Protein AF-A0A9D4IYA5-F1 (afdb_monomer_lite)

Structure (mmCIF, N/CA/C/O backbone):
data_AF-A0A9D4IYA5-F1
#
_entry.id   AF-A0A9D4IYA5-F1
#
loop_
_atom_site.group_PDB
_atom_site.id
_atom_site.type_symbol
_atom_site.label_atom_id
_atom_site.label_alt_id
_atom_site.label_comp_id
_atom_site.label_asym_id
_atom_site.label_entity_id
_atom_site.label_seq_id
_atom_site.pdbx_PDB_ins_code
_atom_site.Cartn_x
_atom_site.Cartn_y
_atom_site.Cartn_z
_atom_site.occupancy
_atom_site.B_iso_or_equiv
_atom_site.auth_seq_id
_atom_site.auth_comp_id
_atom_site.auth_asym_id
_atom_site.auth_atom_id
_atom_site.pdbx_PDB_model_num
ATOM 1 N N . MET A 1 1 ? -0.395 15.617 -1.308 1.00 51.44 1 MET A N 1
ATOM 2 C CA . MET A 1 1 ? -0.538 15.066 0.058 1.00 51.44 1 MET A CA 1
ATOM 3 C C . MET A 1 1 ? 0.173 13.722 0.157 1.00 51.44 1 MET A C 1
ATOM 5 O O . MET A 1 1 ? 0.036 12.905 -0.752 1.00 51.44 1 MET A O 1
ATOM 9 N N . ASP A 1 2 ? 0.934 13.502 1.230 1.00 77.44 2 ASP A N 1
ATOM 10 C CA . ASP A 1 2 ? 1.588 12.220 1.519 1.00 77.44 2 ASP A CA 1
ATOM 11 C C . ASP A 1 2 ? 0.613 11.240 2.195 1.00 77.44 2 ASP A C 1
ATOM 13 O O . ASP A 1 2 ? 0.573 11.080 3.414 1.00 77.44 2 ASP A O 1
ATOM 17 N N . ASN A 1 3 ? -0.230 10.603 1.384 1.00 78.94 3 ASN A N 1
ATOM 18 C CA . ASN A 1 3 ? -1.241 9.672 1.890 1.00 78.94 3 ASN A CA 1
ATOM 19 C C . ASN A 1 3 ? -0.621 8.370 2.429 1.00 78.94 3 ASN A C 1
ATOM 21 O O . ASN A 1 3 ? -1.247 7.705 3.248 1.00 78.94 3 ASN A O 1
ATOM 25 N N . GLN A 1 4 ? 0.606 8.019 2.018 1.00 81.62 4 GLN A N 1
ATOM 26 C CA . GLN A 1 4 ? 1.298 6.824 2.517 1.00 81.62 4 GLN A CA 1
ATOM 27 C C . GLN A 1 4 ? 1.919 7.070 3.899 1.00 81.62 4 GLN A C 1
ATOM 29 O O . GLN A 1 4 ? 1.818 6.206 4.775 1.00 81.62 4 GLN A O 1
ATOM 34 N N . GLY A 1 5 ? 2.480 8.260 4.137 1.00 82.94 5 GLY A N 1
ATOM 35 C CA . GLY A 1 5 ? 2.917 8.680 5.471 1.00 82.94 5 GLY A CA 1
ATOM 36 C C . GLY A 1 5 ? 1.752 8.758 6.459 1.00 82.94 5 GLY A C 1
ATOM 37 O O . GLY A 1 5 ? 1.816 8.174 7.540 1.00 82.94 5 GLY A O 1
ATOM 38 N N . LYS A 1 6 ? 0.632 9.374 6.052 1.00 85.31 6 LYS A N 1
ATOM 39 C CA . LYS A 1 6 ? -0.590 9.435 6.877 1.00 85.31 6 LYS A CA 1
ATOM 40 C C . LYS A 1 6 ? -1.169 8.049 7.185 1.00 85.31 6 LYS A C 1
ATOM 42 O O . LYS A 1 6 ? -1.559 7.794 8.320 1.00 85.31 6 LYS A O 1
ATOM 47 N N . PHE A 1 7 ? -1.193 7.143 6.204 1.00 90.38 7 PHE A N 1
ATOM 48 C CA . PHE A 1 7 ? -1.594 5.752 6.431 1.00 90.38 7 PHE A CA 1
ATOM 49 C C . PHE A 1 7 ? -0.681 5.049 7.443 1.00 90.38 7 PHE A C 1
ATOM 51 O O . PHE A 1 7 ? -1.178 4.354 8.323 1.00 90.38 7 PHE A O 1
ATOM 58 N N . SER A 1 8 ? 0.638 5.236 7.340 1.00 88.75 8 SER A N 1
ATOM 59 C CA . SER A 1 8 ? 1.599 4.597 8.249 1.00 88.75 8 SER A CA 1
ATOM 60 C C . SER A 1 8 ? 1.384 5.052 9.693 1.00 88.75 8 SER A C 1
ATOM 62 O O . SER A 1 8 ? 1.252 4.213 10.580 1.00 88.75 8 SER A O 1
ATOM 64 N N . ALA A 1 9 ? 1.208 6.359 9.908 1.00 89.62 9 ALA A N 1
ATOM 65 C CA . ALA A 1 9 ? 0.874 6.908 11.221 1.00 89.62 9 ALA A CA 1
ATOM 66 C C . ALA A 1 9 ? -0.445 6.337 11.777 1.00 89.62 9 ALA A C 1
ATOM 68 O O . ALA A 1 9 ? -0.531 5.971 12.950 1.00 89.62 9 ALA A O 1
ATOM 69 N N . LEU A 1 10 ? -1.468 6.209 10.925 1.00 90.06 10 LEU A N 1
ATOM 70 C CA . LEU A 1 10 ? -2.756 5.642 11.319 1.00 90.06 10 LEU A CA 1
ATOM 71 C C . LEU A 1 10 ? -2.640 4.156 11.681 1.00 90.06 10 LEU A C 1
ATOM 73 O O . LEU A 1 10 ? -3.146 3.729 12.717 1.00 90.06 10 LEU A O 1
ATOM 77 N N . LYS A 1 11 ? -1.926 3.371 10.872 1.00 91.06 11 LYS A N 1
ATOM 78 C CA . LYS A 1 11 ? -1.647 1.961 11.151 1.00 91.06 11 LYS A CA 1
ATOM 79 C C . LYS A 1 11 ? -0.946 1.789 12.503 1.00 91.06 11 LYS A C 1
ATOM 81 O O . LYS A 1 11 ? -1.327 0.904 13.270 1.00 91.06 11 LYS A O 1
ATOM 86 N N . ASP A 1 12 ? 0.035 2.637 12.802 1.00 90.62 12 ASP A N 1
ATOM 87 C CA . ASP A 1 12 ? 0.784 2.587 14.060 1.00 90.62 12 ASP A CA 1
ATOM 88 C C . ASP A 1 12 ? -0.101 2.946 15.261 1.00 90.62 12 ASP A C 1
ATOM 90 O O . ASP A 1 12 ? -0.056 2.254 16.285 1.00 90.62 12 ASP A O 1
ATOM 94 N N . SER A 1 13 ? -0.994 3.935 15.114 1.00 90.56 13 SER A N 1
ATOM 95 C CA . SER A 1 13 ? -1.986 4.272 16.149 1.00 90.56 13 SER A CA 1
ATOM 96 C C . SER A 1 13 ? -2.941 3.113 16.473 1.00 90.56 13 SER A C 1
ATOM 98 O O . SER A 1 13 ? -3.383 2.971 17.610 1.00 90.56 13 SER A O 1
ATOM 100 N N . LEU A 1 14 ? -3.192 2.225 15.505 1.00 89.75 14 LEU A N 1
ATOM 101 C CA . LEU A 1 14 ? -4.080 1.063 15.633 1.00 89.75 14 LEU A CA 1
ATOM 102 C C . LEU A 1 14 ? -3.327 -0.239 15.949 1.00 89.75 14 LEU A C 1
ATOM 104 O O . LEU A 1 14 ? -3.910 -1.329 15.941 1.00 89.75 14 LEU A O 1
ATOM 108 N N . SER A 1 15 ? -2.026 -0.169 16.234 1.00 88.88 15 SER A N 1
ATOM 109 C CA . SER A 1 15 ? -1.193 -1.345 16.528 1.00 88.88 15 SER A CA 1
ATOM 110 C C . SER A 1 15 ? -1.732 -2.185 17.693 1.00 88.88 15 SER A C 1
ATOM 112 O O . SER A 1 15 ? -1.680 -3.412 17.625 1.00 88.88 15 SER A O 1
ATOM 114 N N . ARG A 1 16 ? -2.324 -1.533 18.704 1.00 88.75 16 ARG A N 1
ATOM 115 C CA . ARG A 1 16 ? -2.901 -2.171 19.900 1.00 88.75 16 ARG A CA 1
ATOM 116 C C . ARG A 1 16 ? -4.280 -2.800 19.675 1.00 88.75 16 ARG A C 1
ATOM 118 O O . ARG A 1 16 ? -4.689 -3.637 20.473 1.00 88.75 16 ARG A O 1
ATOM 125 N N . VAL A 1 17 ? -4.986 -2.434 18.603 1.00 88.31 17 VAL A N 1
ATOM 126 C CA . VAL A 1 17 ? -6.304 -3.003 18.288 1.00 88.31 17 VAL A CA 1
ATOM 127 C C . VAL A 1 17 ? -6.113 -4.417 17.748 1.00 88.31 17 VAL A C 1
ATOM 129 O O . VAL A 1 17 ? -5.466 -4.620 16.711 1.00 88.31 17 VAL A O 1
ATOM 132 N N . SER A 1 18 ? -6.660 -5.402 18.460 1.00 87.56 18 SER A N 1
ATOM 133 C CA . SER A 1 18 ? -6.628 -6.803 18.044 1.00 87.56 18 SER A CA 1
ATOM 134 C C . SER A 1 18 ? -7.869 -7.142 17.229 1.00 87.56 18 SER A C 1
ATOM 136 O O . SER A 1 18 ? -8.985 -6.853 17.639 1.00 87.56 18 SER A O 1
ATOM 138 N N . LEU A 1 19 ? -7.659 -7.784 16.081 1.00 87.62 19 LEU A N 1
ATOM 139 C CA . LEU A 1 19 ? -8.729 -8.375 15.284 1.00 87.62 19 LEU A CA 1
ATOM 140 C C . LEU A 1 19 ? -8.769 -9.900 15.470 1.00 87.62 19 LEU A C 1
ATOM 142 O O . LEU A 1 19 ? -7.699 -10.507 15.649 1.00 87.62 19 LEU A O 1
ATOM 146 N N . PRO A 1 20 ? -9.961 -10.515 15.353 1.00 87.81 20 PRO A N 1
ATOM 147 C CA . PRO A 1 20 ? -10.121 -11.956 15.180 1.00 87.81 20 PRO A CA 1
ATOM 148 C C . PRO A 1 20 ? -9.221 -12.514 14.070 1.00 87.81 20 PRO A C 1
ATOM 150 O O . PRO A 1 20 ? -8.922 -11.827 13.092 1.00 87.81 20 PRO A O 1
ATOM 153 N N . ALA A 1 21 ? -8.790 -13.770 14.215 1.00 85.81 21 ALA A N 1
ATOM 154 C CA . ALA A 1 21 ? -7.864 -14.407 13.274 1.00 85.81 21 ALA A CA 1
ATOM 155 C C . ALA A 1 21 ? -8.438 -14.530 11.852 1.00 85.81 21 ALA A C 1
ATOM 157 O O . ALA A 1 21 ? -7.691 -14.419 10.888 1.00 85.81 21 ALA A O 1
ATOM 158 N N . GLU A 1 22 ? -9.756 -14.685 11.724 1.00 86.69 22 GLU A N 1
ATOM 159 C CA . GLU A 1 22 ? -10.472 -14.781 10.443 1.00 86.69 22 GLU A CA 1
ATOM 160 C C . GLU A 1 22 ? -10.372 -13.504 9.597 1.00 86.69 22 GLU A C 1
ATOM 162 O O . GLU A 1 22 ? -10.452 -13.558 8.373 1.00 86.69 22 GLU A O 1
ATOM 167 N N . LEU A 1 23 ? -10.157 -12.354 10.243 1.00 83.50 23 LEU A N 1
ATOM 168 C CA . LEU A 1 23 ? -10.016 -11.054 9.583 1.00 83.50 23 LEU A CA 1
ATOM 169 C C . LEU A 1 23 ? -8.556 -10.694 9.275 1.00 83.50 23 LEU A C 1
ATOM 171 O O . LEU A 1 23 ? -8.288 -9.596 8.787 1.00 83.50 23 LEU A O 1
ATOM 175 N N . LYS A 1 24 ? -7.607 -11.587 9.580 1.00 86.44 24 LYS A N 1
ATOM 176 C CA . LYS A 1 24 ? -6.175 -11.393 9.330 1.00 86.44 24 LYS A CA 1
ATOM 177 C C . LYS A 1 24 ? -5.705 -12.322 8.225 1.00 86.44 24 LYS A C 1
ATOM 179 O O . LYS A 1 24 ? -6.081 -13.493 8.171 1.00 86.44 24 LYS A O 1
ATOM 184 N N . LEU A 1 25 ? -4.815 -11.827 7.370 1.00 84.56 25 LEU A N 1
ATOM 185 C CA . LEU A 1 25 ? -4.186 -12.697 6.383 1.00 84.56 25 LEU A CA 1
ATOM 186 C C . LEU A 1 25 ? -3.157 -13.599 7.073 1.00 84.56 25 LEU A C 1
ATOM 188 O O . LEU A 1 25 ? -2.204 -13.121 7.689 1.00 84.56 25 LEU A O 1
ATOM 192 N N . ASN A 1 26 ? -3.307 -14.915 6.927 1.00 82.31 26 ASN A N 1
ATOM 193 C CA . ASN A 1 26 ? -2.332 -15.857 7.461 1.00 82.31 26 ASN A CA 1
ATOM 194 C C . ASN A 1 26 ? -1.073 -15.856 6.574 1.00 82.31 26 ASN A C 1
ATOM 196 O O . ASN A 1 26 ? -1.087 -16.303 5.429 1.00 82.31 26 ASN A O 1
ATOM 200 N N . GLU A 1 27 ? 0.027 -15.299 7.080 1.00 75.88 27 GLU A N 1
ATOM 201 C CA . GLU A 1 27 ? 1.194 -14.906 6.278 1.00 75.88 27 GLU A CA 1
ATOM 202 C C . GLU A 1 27 ? 2.161 -16.052 5.893 1.00 75.88 27 GLU A C 1
ATOM 204 O O . GLU A 1 27 ? 3.307 -15.782 5.491 1.00 75.88 27 GLU A O 1
ATOM 209 N N . SER A 1 28 ? 1.722 -17.314 5.980 1.00 81.56 28 SER A N 1
ATOM 210 C CA . SER A 1 28 ? 2.552 -18.482 5.660 1.00 81.56 28 SER A CA 1
ATOM 211 C C . SER A 1 28 ? 3.112 -18.406 4.237 1.00 81.56 28 SER A C 1
ATOM 213 O O . SER A 1 28 ? 2.405 -18.126 3.272 1.00 81.56 28 SER A O 1
ATOM 215 N N . ARG A 1 29 ? 4.420 -18.653 4.108 1.00 80.06 29 ARG A N 1
ATOM 216 C CA . ARG A 1 29 ? 5.121 -18.711 2.812 1.00 80.06 29 ARG A CA 1
ATOM 217 C C . ARG A 1 29 ? 5.229 -20.133 2.264 1.00 80.06 29 ARG A C 1
ATOM 219 O O . ARG A 1 29 ? 5.811 -20.339 1.199 1.00 80.06 29 ARG A O 1
ATOM 226 N N . GLN A 1 30 ? 4.726 -21.115 3.006 1.00 85.06 30 GLN A N 1
ATOM 227 C CA . GLN A 1 30 ? 4.845 -22.519 2.647 1.00 85.06 30 GLN A CA 1
ATOM 228 C C . GLN A 1 30 ? 4.061 -22.801 1.358 1.00 85.06 30 GLN A C 1
ATOM 230 O O . GLN A 1 30 ? 2.911 -22.402 1.223 1.00 85.06 30 GLN A O 1
ATOM 235 N N . GLY A 1 31 ? 4.707 -23.458 0.391 1.00 84.88 31 GLY A N 1
ATOM 236 C CA . GLY A 1 31 ? 4.100 -23.799 -0.901 1.00 84.88 31 GLY A CA 1
ATOM 237 C C . GLY A 1 31 ? 4.103 -22.684 -1.955 1.00 84.88 31 GLY A C 1
ATOM 238 O O . GLY A 1 31 ? 3.752 -22.951 -3.102 1.00 84.88 31 GLY A O 1
ATOM 239 N N . ILE A 1 32 ? 4.546 -21.464 -1.626 1.00 87.50 32 ILE A N 1
ATOM 240 C CA . ILE A 1 32 ? 4.576 -20.348 -2.584 1.00 87.50 32 ILE A CA 1
ATOM 241 C C . ILE A 1 32 ? 5.850 -20.412 -3.430 1.00 87.50 32 ILE A C 1
ATOM 243 O O . ILE A 1 32 ? 6.970 -20.425 -2.910 1.00 87.50 32 ILE A O 1
ATOM 247 N N . ARG A 1 33 ? 5.693 -20.434 -4.758 1.00 90.81 33 ARG A N 1
ATOM 248 C CA . ARG A 1 33 ? 6.829 -20.462 -5.688 1.00 90.81 33 ARG A CA 1
ATOM 249 C C . ARG A 1 33 ? 7.516 -19.100 -5.735 1.00 90.81 33 ARG A C 1
ATOM 251 O O . ARG A 1 33 ? 6.890 -18.055 -5.587 1.00 90.81 33 ARG A O 1
ATOM 258 N N . ARG A 1 34 ? 8.818 -19.094 -6.047 1.00 86.56 34 ARG A N 1
ATOM 259 C CA . ARG A 1 34 ? 9.589 -17.846 -6.223 1.00 86.56 34 ARG A CA 1
ATOM 260 C C . ARG A 1 34 ? 9.001 -16.926 -7.300 1.00 86.56 34 ARG A C 1
ATOM 262 O O . ARG A 1 34 ? 9.104 -15.712 -7.160 1.00 86.56 34 ARG A O 1
ATOM 269 N N . SER A 1 35 ? 8.388 -17.493 -8.342 1.00 85.94 35 SER A N 1
ATOM 270 C CA . SER A 1 35 ? 7.689 -16.747 -9.398 1.00 85.94 35 SER A CA 1
ATOM 271 C C . SER A 1 35 ? 6.507 -15.933 -8.876 1.00 85.94 35 SER A C 1
ATOM 273 O O . SER A 1 35 ? 6.226 -14.867 -9.412 1.00 85.94 35 SER A O 1
ATOM 275 N N . ASP A 1 36 ? 5.860 -16.405 -7.811 1.00 87.81 36 ASP A N 1
ATOM 276 C CA . ASP A 1 36 ? 4.589 -15.867 -7.315 1.00 87.81 36 ASP A CA 1
ATOM 277 C C . ASP A 1 36 ? 4.814 -14.855 -6.182 1.00 87.81 36 ASP A C 1
ATOM 279 O O . ASP A 1 36 ? 3.898 -14.155 -5.751 1.00 87.81 36 ASP A O 1
ATOM 283 N N . GLN A 1 37 ? 6.062 -14.719 -5.723 1.00 87.50 37 GLN A N 1
ATOM 284 C CA . GLN A 1 37 ? 6.465 -13.775 -4.685 1.00 87.50 37 GLN A CA 1
ATOM 285 C C . GLN A 1 37 ? 6.023 -12.321 -4.957 1.00 87.50 37 GLN A C 1
ATOM 287 O O . GLN A 1 37 ? 5.607 -11.660 -4.003 1.00 87.50 37 GLN A O 1
ATOM 292 N N . PRO A 1 38 ? 6.077 -11.786 -6.197 1.00 85.12 38 PRO A N 1
ATOM 293 C CA . PRO A 1 38 ? 5.580 -10.441 -6.479 1.00 85.12 38 PRO A CA 1
ATOM 294 C C . PRO A 1 38 ? 4.078 -10.303 -6.214 1.00 85.12 38 PRO A C 1
ATOM 296 O O . PRO A 1 38 ? 3.664 -9.331 -5.589 1.00 85.12 38 PRO A O 1
ATOM 299 N N . VAL A 1 39 ? 3.281 -11.296 -6.619 1.00 89.00 39 VAL A N 1
ATOM 300 C CA . VAL A 1 39 ? 1.827 -11.318 -6.399 1.00 89.00 39 VAL A CA 1
ATOM 301 C C . VAL A 1 39 ? 1.521 -11.433 -4.908 1.00 89.00 39 VAL A C 1
ATOM 303 O O . VAL A 1 39 ? 0.715 -10.666 -4.387 1.00 89.00 39 VAL A O 1
ATOM 306 N N . LEU A 1 40 ? 2.232 -12.311 -4.191 1.00 89.81 40 LEU A N 1
ATOM 307 C CA . LEU A 1 40 ? 2.102 -12.428 -2.738 1.00 89.81 40 LEU A CA 1
ATOM 308 C C . LEU A 1 40 ? 2.378 -11.096 -2.030 1.00 89.81 40 LEU A C 1
ATOM 310 O O . LEU A 1 40 ? 1.675 -10.747 -1.086 1.00 89.81 40 LEU A O 1
ATOM 314 N N . ASN A 1 41 ? 3.394 -10.347 -2.463 1.00 89.50 41 ASN A N 1
ATOM 315 C CA . ASN A 1 41 ? 3.721 -9.061 -1.849 1.00 89.50 41 ASN A CA 1
ATOM 316 C C . ASN A 1 41 ? 2.585 -8.041 -2.023 1.00 89.50 41 ASN A C 1
ATOM 318 O O . ASN A 1 41 ? 2.303 -7.300 -1.082 1.00 89.50 41 ASN A O 1
ATOM 322 N N . ILE A 1 42 ? 1.922 -8.035 -3.186 1.00 91.50 42 ILE A N 1
ATOM 323 C CA . ILE A 1 42 ? 0.745 -7.193 -3.439 1.00 91.50 42 ILE A CA 1
ATOM 324 C C . ILE A 1 42 ? -0.400 -7.605 -2.515 1.00 91.50 42 ILE A C 1
ATOM 326 O O . ILE A 1 42 ? -0.943 -6.757 -1.811 1.00 91.50 42 ILE A O 1
ATOM 330 N N . LEU A 1 43 ? -0.705 -8.905 -2.438 1.00 92.25 43 LEU A N 1
ATOM 331 C CA . LEU A 1 43 ? -1.760 -9.432 -1.565 1.00 92.25 43 LEU A CA 1
ATOM 332 C C . LEU A 1 43 ? -1.517 -9.087 -0.091 1.00 92.25 43 LEU A C 1
ATOM 334 O O . LEU A 1 43 ? -2.424 -8.595 0.574 1.00 92.25 43 LEU A O 1
ATOM 338 N N . LYS A 1 44 ? -0.286 -9.269 0.401 1.00 92.25 44 LYS A N 1
ATOM 339 C CA . LYS A 1 44 ? 0.104 -8.900 1.772 1.00 92.25 44 LYS A CA 1
ATOM 340 C C . LYS A 1 44 ? -0.037 -7.407 2.041 1.00 92.25 44 LYS A C 1
ATOM 342 O O . LYS A 1 44 ? -0.370 -7.001 3.149 1.00 92.25 44 LYS A O 1
ATOM 347 N N . GLN A 1 45 ? 0.258 -6.565 1.057 1.00 92.19 45 GLN A N 1
ATOM 348 C CA . GLN A 1 45 ? 0.119 -5.128 1.239 1.00 92.19 45 GLN A CA 1
ATOM 349 C C . GLN A 1 45 ? -1.356 -4.704 1.207 1.00 92.19 45 GLN A C 1
ATOM 351 O O . GLN A 1 45 ? -1.771 -3.910 2.048 1.00 92.19 45 GLN A O 1
ATOM 356 N N . CYS A 1 46 ? -2.165 -5.275 0.311 1.00 93.56 46 CYS A N 1
ATOM 357 C CA . CYS A 1 46 ? -3.615 -5.077 0.287 1.00 93.56 46 CYS A CA 1
ATOM 358 C C . CYS A 1 46 ? -4.283 -5.539 1.585 1.00 93.56 46 CYS A C 1
ATOM 360 O O . CYS A 1 46 ? -5.089 -4.792 2.135 1.00 93.56 46 CYS A O 1
ATOM 362 N N . SER A 1 47 ? -3.901 -6.705 2.118 1.00 92.88 47 SER A N 1
ATOM 363 C CA . SER A 1 47 ? -4.459 -7.196 3.381 1.00 92.88 47 SER A CA 1
ATOM 364 C C . SER A 1 47 ? -4.170 -6.245 4.534 1.00 92.88 47 SER A C 1
ATOM 366 O O . SER A 1 47 ? -5.055 -5.994 5.336 1.00 92.88 47 SER A O 1
ATOM 368 N N . ARG A 1 48 ? -2.985 -5.623 4.582 1.00 92.75 48 ARG A N 1
ATOM 369 C CA . ARG A 1 48 ? -2.666 -4.613 5.605 1.00 92.75 48 ARG A CA 1
ATOM 370 C C . ARG A 1 48 ? -3.581 -3.391 5.536 1.00 92.75 48 ARG A C 1
ATOM 372 O O . ARG A 1 48 ? -3.943 -2.866 6.589 1.00 92.75 48 ARG A O 1
ATOM 379 N N . TYR A 1 49 ? -3.954 -2.925 4.341 1.00 94.62 49 TYR A N 1
ATOM 380 C CA . TYR A 1 49 ? -4.928 -1.834 4.209 1.00 94.62 49 TYR A CA 1
ATOM 381 C C . TYR A 1 49 ? -6.301 -2.279 4.728 1.00 94.62 49 TYR A C 1
ATOM 383 O O . TYR A 1 49 ? -6.869 -1.604 5.584 1.00 94.62 49 TYR A O 1
ATOM 391 N N . SER A 1 50 ? -6.781 -3.450 4.302 1.00 93.25 50 SER A N 1
ATOM 392 C CA . SER A 1 50 ? -8.062 -4.010 4.752 1.00 93.25 50 SER A CA 1
ATOM 393 C C . SER A 1 50 ? -8.108 -4.261 6.265 1.00 93.25 50 SER A C 1
ATOM 395 O O . SER A 1 50 ? -9.080 -3.886 6.915 1.00 93.25 50 SER A O 1
ATOM 397 N N . GLU A 1 51 ? -7.042 -4.809 6.849 1.00 93.31 51 GLU A N 1
ATOM 398 C CA . GLU A 1 51 ? -6.893 -4.992 8.296 1.00 93.31 51 GLU A CA 1
ATOM 399 C C . GLU A 1 51 ? -6.910 -3.652 9.038 1.00 93.31 51 GLU A C 1
ATOM 401 O O . GLU A 1 51 ? -7.517 -3.545 10.099 1.00 93.31 51 GLU A O 1
ATOM 406 N N . THR A 1 52 ? -6.282 -2.609 8.490 1.00 93.69 52 THR A N 1
ATOM 407 C CA . THR A 1 52 ? -6.307 -1.271 9.104 1.00 93.69 52 THR A CA 1
ATOM 408 C C . THR A 1 52 ? -7.724 -0.690 9.090 1.00 93.69 52 THR A C 1
ATOM 410 O O . THR A 1 52 ? -8.163 -0.152 10.105 1.00 93.69 52 THR A O 1
ATOM 413 N N . SER A 1 53 ? -8.471 -0.856 7.992 1.00 94.00 53 SER A N 1
ATOM 414 C CA . SER A 1 53 ? -9.892 -0.482 7.931 1.00 94.00 53 SER A CA 1
ATOM 415 C C . SER A 1 53 ? -10.738 -1.266 8.935 1.00 94.00 53 SER A C 1
ATOM 417 O O . SER A 1 53 ? -11.536 -0.675 9.656 1.00 94.00 53 SER A O 1
ATOM 419 N N . ALA A 1 54 ? -10.536 -2.581 9.042 1.00 92.56 54 ALA A N 1
ATOM 420 C CA . ALA A 1 54 ? -11.248 -3.407 10.014 1.00 92.56 54 ALA A CA 1
ATOM 421 C C . ALA A 1 54 ? -10.924 -2.997 11.461 1.00 92.56 54 ALA A C 1
ATOM 423 O O . ALA A 1 54 ? -11.824 -2.935 12.294 1.00 92.56 54 ALA A O 1
ATOM 424 N N . LYS A 1 55 ? -9.667 -2.641 11.759 1.00 93.00 55 LYS A N 1
ATOM 425 C CA . LYS A 1 55 ? -9.271 -2.103 13.070 1.00 93.00 55 LYS A CA 1
ATOM 426 C C . LYS A 1 55 ? -9.943 -0.771 13.382 1.00 93.00 55 LYS A C 1
ATOM 428 O O . LYS A 1 55 ? -10.358 -0.587 14.516 1.00 93.00 55 LYS A O 1
ATOM 433 N N . LEU A 1 56 ? -10.066 0.134 12.406 1.00 91.94 56 LEU A N 1
ATOM 434 C CA . LEU A 1 56 ? -10.813 1.385 12.590 1.00 91.94 56 LEU A CA 1
ATOM 435 C C . LEU A 1 56 ? -12.264 1.100 12.976 1.00 91.94 56 LEU A C 1
ATOM 437 O O . LEU A 1 56 ? -12.759 1.649 13.954 1.00 91.94 56 LEU A O 1
ATOM 441 N N . LEU A 1 57 ? -12.925 0.204 12.243 1.00 90.12 57 LEU A N 1
ATOM 442 C CA . LEU A 1 57 ? -14.313 -0.156 12.523 1.00 90.12 57 LEU A CA 1
ATOM 443 C C . LEU A 1 57 ? -14.468 -0.844 13.884 1.00 90.12 57 LEU A C 1
ATOM 445 O O . LEU A 1 57 ? -15.428 -0.571 14.590 1.00 90.12 57 LEU A O 1
ATOM 449 N N . ALA A 1 58 ? -13.499 -1.666 14.292 1.00 89.69 58 ALA A N 1
ATOM 450 C CA . ALA A 1 58 ? -13.502 -2.332 15.594 1.00 89.69 58 ALA A CA 1
ATOM 451 C C . ALA A 1 58 ? -13.347 -1.373 16.792 1.00 89.69 58 ALA A C 1
ATOM 453 O O . ALA A 1 58 ? -13.589 -1.786 17.921 1.00 89.69 58 ALA A O 1
ATOM 454 N N . THR A 1 59 ? -12.935 -0.118 16.572 1.00 88.88 59 THR A N 1
ATOM 455 C CA . THR A 1 59 ? -12.898 0.905 17.638 1.00 88.88 59 THR A CA 1
ATOM 456 C C . THR A 1 59 ? -14.237 1.604 17.863 1.00 88.88 59 THR A C 1
ATOM 458 O O . THR A 1 59 ? -14.358 2.357 18.824 1.00 88.88 59 THR A O 1
ATOM 461 N N . LEU A 1 60 ? -15.226 1.377 16.994 1.00 88.19 60 LEU A N 1
ATOM 462 C CA . LEU A 1 60 ? -16.552 1.971 17.123 1.00 88.19 60 LEU A CA 1
ATOM 463 C C . LEU A 1 60 ? -17.414 1.134 18.063 1.00 88.19 60 LEU A C 1
ATOM 465 O O . LEU A 1 60 ? -17.510 -0.085 17.909 1.00 88.19 60 LEU A O 1
ATOM 469 N N . GLU A 1 61 ? -18.078 1.795 19.007 1.00 84.06 61 GLU A N 1
ATOM 470 C CA . GLU A 1 61 ? -19.055 1.125 19.856 1.00 84.06 61 GLU A CA 1
ATOM 471 C C . GLU A 1 61 ? -20.378 0.901 19.102 1.00 84.06 61 GLU A C 1
ATOM 473 O O . GLU A 1 61 ? -20.798 1.750 18.303 1.00 84.06 61 GLU A O 1
ATOM 478 N N . PRO A 1 62 ? -21.073 -0.226 19.340 1.00 83.62 62 PRO A N 1
ATOM 479 C CA . PRO A 1 62 ? -22.385 -0.467 18.753 1.00 83.62 62 PRO A CA 1
ATOM 480 C C . PRO A 1 62 ? -23.366 0.662 19.096 1.00 83.62 62 PRO A C 1
ATOM 482 O O . PRO A 1 62 ? -23.571 0.988 20.261 1.00 83.62 62 PRO A O 1
ATOM 485 N N . GLY A 1 63 ? -23.992 1.250 18.075 1.00 80.50 63 GLY A N 1
ATOM 486 C CA . GLY A 1 63 ? -24.959 2.342 18.244 1.00 80.50 63 GLY A CA 1
ATOM 487 C C . GLY A 1 63 ? -24.345 3.742 18.324 1.00 80.50 63 GLY A C 1
ATOM 488 O O . GLY A 1 63 ? -25.091 4.721 18.370 1.00 80.50 63 GLY A O 1
ATOM 489 N N . GLN A 1 64 ? -23.016 3.869 18.282 1.00 84.62 64 GLN A N 1
ATOM 490 C CA . GLN A 1 64 ? -22.365 5.172 18.222 1.00 84.62 64 GLN A CA 1
ATOM 491 C C . GLN A 1 64 ? -22.509 5.784 16.812 1.00 84.62 64 GLN A C 1
ATOM 493 O O . GLN A 1 64 ? -22.265 5.094 15.815 1.00 84.62 64 GLN A O 1
ATOM 498 N N . PRO A 1 65 ? -22.894 7.069 16.681 1.00 83.81 65 PRO A N 1
ATOM 499 C CA . PRO A 1 65 ? -22.970 7.718 15.378 1.00 83.81 65 PRO A CA 1
ATOM 500 C C . PRO A 1 65 ? -21.578 7.835 14.749 1.00 83.81 65 PRO A C 1
ATOM 502 O O . PRO A 1 65 ? -20.604 8.214 15.401 1.00 83.81 65 PRO A O 1
ATOM 505 N N . LEU A 1 66 ? -21.496 7.538 13.453 1.00 86.06 66 LEU A N 1
ATOM 506 C CA . LEU A 1 66 ? -20.266 7.675 12.682 1.00 86.06 66 LEU A CA 1
ATOM 507 C C . LEU A 1 66 ? -19.858 9.149 12.602 1.00 86.06 66 LEU A C 1
ATOM 509 O O . LEU A 1 66 ? -20.582 9.982 12.058 1.00 86.06 66 LEU A O 1
ATOM 513 N N . THR A 1 67 ? -18.683 9.465 13.141 1.00 89.62 67 THR A N 1
ATOM 514 C CA . THR A 1 67 ? -18.139 10.824 13.086 1.00 89.62 67 THR A CA 1
ATOM 515 C C . THR A 1 67 ? -17.465 11.097 11.742 1.00 89.62 67 THR A C 1
ATOM 517 O O . THR A 1 67 ? -16.976 10.181 11.073 1.00 89.62 67 THR A O 1
ATOM 520 N N . HIS A 1 68 ? -17.386 12.376 11.363 1.00 89.88 68 HIS A N 1
ATOM 521 C CA . HIS A 1 68 ? -16.667 12.807 10.160 1.00 89.88 68 HIS A CA 1
ATOM 522 C C . HIS A 1 68 ? -15.190 12.377 10.186 1.00 89.88 68 HIS A C 1
ATOM 524 O O . HIS A 1 68 ? -14.667 11.906 9.183 1.00 89.88 68 HIS A O 1
ATOM 530 N N . ASP A 1 69 ? -14.533 12.449 11.349 1.00 89.50 69 ASP A N 1
ATOM 531 C CA . ASP A 1 69 ? -13.132 12.038 11.514 1.00 89.50 69 ASP A CA 1
ATOM 532 C C . ASP A 1 69 ? -12.932 10.529 11.267 1.00 89.50 69 ASP A C 1
ATOM 534 O O . ASP A 1 69 ? -11.966 10.109 10.627 1.00 89.50 69 ASP A O 1
ATOM 538 N N . THR A 1 70 ? -13.876 9.692 11.708 1.00 89.06 70 THR A N 1
ATOM 539 C CA . THR A 1 70 ? -13.858 8.252 11.409 1.00 89.06 70 THR A CA 1
ATOM 540 C C . THR A 1 70 ? -13.963 7.994 9.904 1.00 89.06 70 THR A C 1
ATOM 542 O O . THR A 1 70 ? -13.219 7.169 9.364 1.00 89.06 70 THR A O 1
ATOM 545 N N . LEU A 1 71 ? -14.864 8.705 9.219 1.00 91.25 71 LEU A N 1
ATOM 546 C CA . LEU A 1 71 ? -15.037 8.595 7.770 1.00 91.25 71 LEU A CA 1
ATOM 547 C C . LEU A 1 71 ? -13.787 9.054 7.020 1.00 91.25 71 LEU A C 1
ATOM 549 O O . LEU A 1 71 ? -13.324 8.344 6.129 1.00 91.25 71 LEU A O 1
ATOM 553 N N . ASP A 1 72 ? -13.185 10.172 7.422 1.00 93.44 72 ASP A N 1
ATOM 554 C CA . ASP A 1 72 ? -11.943 10.670 6.828 1.00 93.44 72 ASP A CA 1
ATOM 555 C C . ASP A 1 72 ? -10.803 9.656 6.960 1.00 93.44 72 ASP A C 1
ATOM 557 O O . ASP A 1 72 ? -10.064 9.414 6.002 1.00 93.44 72 ASP A O 1
ATOM 561 N N . LYS A 1 73 ? 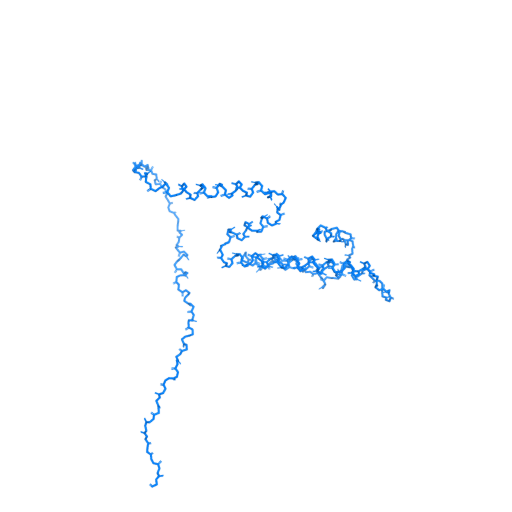-10.676 9.006 8.123 1.00 92.75 73 LYS A N 1
ATOM 562 C CA . LYS A 1 73 ? -9.689 7.937 8.345 1.00 92.75 73 LYS A CA 1
ATOM 563 C C . LYS A 1 73 ? -9.954 6.723 7.454 1.00 92.75 73 LYS A C 1
ATOM 565 O O . LYS A 1 73 ? -9.009 6.185 6.877 1.00 92.75 73 LYS A O 1
ATOM 570 N N . LEU A 1 74 ? -11.211 6.312 7.288 1.00 93.50 74 LEU A N 1
ATOM 571 C CA . LEU A 1 74 ? -11.580 5.219 6.379 1.00 93.50 74 LEU A CA 1
ATOM 572 C C . LEU A 1 74 ? -11.281 5.570 4.916 1.00 93.50 74 LEU A C 1
ATOM 574 O O . LEU A 1 74 ? -10.650 4.778 4.209 1.00 93.50 74 LEU A O 1
ATOM 578 N N . PHE A 1 75 ? -11.657 6.770 4.469 1.00 94.44 75 PHE A N 1
ATOM 579 C CA . PHE A 1 75 ? -11.358 7.246 3.118 1.00 94.44 75 PHE A CA 1
ATOM 580 C C . PHE A 1 75 ? -9.860 7.401 2.882 1.00 94.44 75 PHE A C 1
ATOM 582 O O . PHE A 1 75 ? -9.384 7.092 1.791 1.00 94.44 75 PHE A O 1
ATOM 589 N N . LEU A 1 76 ? -9.094 7.806 3.895 1.00 94.00 76 LEU A N 1
ATOM 590 C CA . LEU A 1 76 ? -7.640 7.854 3.820 1.00 94.00 76 LEU A CA 1
ATOM 591 C C . LEU A 1 76 ? -7.047 6.462 3.560 1.00 94.00 76 LEU A C 1
ATOM 593 O O . LEU A 1 76 ? -6.198 6.330 2.675 1.00 94.00 76 LEU A O 1
ATOM 597 N N . VAL A 1 77 ? -7.489 5.429 4.289 1.00 94.38 77 VAL A N 1
ATOM 598 C CA . VAL A 1 77 ? -7.019 4.047 4.077 1.00 94.38 77 VAL A CA 1
ATOM 599 C C . VAL A 1 77 ? -7.416 3.549 2.686 1.00 94.38 77 VAL A C 1
ATOM 601 O O . VAL A 1 77 ? -6.559 3.051 1.952 1.00 94.38 77 VAL A O 1
ATOM 604 N N . ALA A 1 78 ? -8.675 3.749 2.283 1.00 93.94 78 ALA A N 1
ATOM 605 C CA . ALA A 1 78 ? -9.169 3.350 0.965 1.00 93.94 78 ALA A CA 1
ATOM 606 C C . ALA A 1 78 ? -8.408 4.057 -0.169 1.00 93.94 78 ALA A C 1
ATOM 608 O O . ALA A 1 78 ? -7.937 3.420 -1.112 1.00 93.94 78 ALA A O 1
ATOM 609 N N . HIS A 1 79 ? -8.197 5.367 -0.051 1.00 93.81 79 HIS A N 1
ATOM 610 C CA . HIS A 1 79 ? -7.418 6.135 -1.014 1.00 93.81 79 HIS A CA 1
ATOM 611 C C . HIS A 1 79 ? -5.954 5.670 -1.051 1.00 93.81 79 HIS A C 1
ATOM 613 O O . HIS A 1 79 ? -5.352 5.610 -2.128 1.00 93.81 79 HIS A O 1
ATOM 619 N N . ALA A 1 80 ? -5.340 5.360 0.095 1.00 92.00 80 ALA A N 1
ATOM 620 C CA . ALA A 1 80 ? -3.971 4.847 0.140 1.00 92.00 80 ALA A CA 1
ATOM 621 C C . ALA A 1 80 ? -3.853 3.489 -0.574 1.00 92.00 80 ALA A C 1
ATOM 623 O O . ALA A 1 80 ? -2.905 3.284 -1.338 1.00 92.00 80 ALA A O 1
ATOM 624 N N . GLN A 1 81 ? -4.842 2.609 -0.399 1.00 94.56 81 GLN A N 1
ATOM 625 C CA . GLN A 1 81 ? -4.924 1.326 -1.095 1.00 94.56 81 GLN A CA 1
ATOM 626 C C . GLN A 1 81 ? -5.127 1.497 -2.606 1.00 94.56 81 GLN A C 1
ATOM 628 O O . GLN A 1 81 ? -4.403 0.881 -3.388 1.00 94.56 81 GLN A O 1
ATOM 633 N N . CYS A 1 82 ? -6.052 2.363 -3.034 1.00 93.38 82 CYS A N 1
ATOM 634 C CA . CYS A 1 82 ? -6.269 2.658 -4.453 1.00 93.38 82 CYS A CA 1
ATOM 635 C C . CYS A 1 82 ? -4.999 3.195 -5.114 1.00 93.38 82 CYS A C 1
ATOM 637 O O . CYS A 1 82 ? -4.611 2.721 -6.180 1.00 93.38 82 CYS A O 1
ATOM 639 N N . LYS A 1 83 ? -4.306 4.132 -4.456 1.00 91.25 83 LYS A N 1
ATOM 640 C CA . LYS A 1 83 ? -3.036 4.668 -4.954 1.00 91.25 83 LYS A CA 1
ATOM 641 C C . LYS A 1 83 ? -1.974 3.573 -5.063 1.00 91.25 83 LYS A C 1
ATOM 643 O O . LYS A 1 83 ? -1.304 3.474 -6.082 1.00 91.25 83 LYS A O 1
ATOM 648 N N . TYR A 1 84 ? -1.860 2.709 -4.054 1.00 91.50 84 TYR A N 1
ATOM 649 C CA . TYR A 1 84 ? -0.956 1.559 -4.107 1.00 91.50 84 TYR A CA 1
ATOM 650 C C . TYR A 1 84 ? -1.258 0.627 -5.297 1.00 91.50 84 TYR A C 1
ATOM 652 O O . TYR A 1 84 ? -0.345 0.227 -6.017 1.00 91.50 84 TYR A O 1
ATOM 660 N N . LEU A 1 85 ? -2.532 0.322 -5.556 1.00 92.38 85 LEU A N 1
ATOM 661 C CA . LEU A 1 85 ? -2.935 -0.530 -6.679 1.00 92.38 85 LEU A CA 1
ATOM 662 C C . LEU A 1 85 ? -2.685 0.124 -8.042 1.00 92.38 85 LEU A C 1
ATOM 664 O O . LEU A 1 85 ? -2.183 -0.539 -8.947 1.00 92.38 85 LEU A O 1
ATOM 668 N N . GLN A 1 86 ? -2.972 1.421 -8.184 1.00 91.31 86 GLN A N 1
ATOM 669 C CA . GLN A 1 86 ? -2.612 2.193 -9.380 1.00 91.31 86 GLN A CA 1
ATOM 670 C C . GLN A 1 86 ? -1.101 2.134 -9.635 1.00 91.31 86 GLN A C 1
ATOM 672 O O . GLN A 1 86 ? -0.649 2.011 -10.776 1.00 91.31 86 GLN A O 1
ATOM 677 N N . ASP A 1 87 ? -0.313 2.174 -8.561 1.00 87.94 87 ASP A N 1
ATOM 678 C CA . ASP A 1 87 ? 1.135 2.137 -8.637 1.00 87.94 87 ASP A CA 1
ATOM 679 C C . ASP A 1 87 ? 1.675 0.777 -9.096 1.00 87.94 87 ASP A C 1
ATOM 681 O O . ASP A 1 87 ? 2.586 0.737 -9.931 1.00 87.94 87 ASP A O 1
ATOM 685 N N . GLU A 1 88 ? 1.113 -0.318 -8.585 1.00 89.62 88 GLU A N 1
ATOM 686 C CA . GLU A 1 88 ? 1.455 -1.676 -9.019 1.00 89.62 88 GLU A CA 1
ATOM 687 C C . GLU A 1 88 ? 0.972 -1.950 -10.447 1.00 89.62 88 GLU A C 1
ATOM 689 O O . GLU A 1 88 ? 1.721 -2.529 -11.235 1.00 89.62 88 GLU A O 1
ATOM 694 N N . TYR A 1 89 ? -0.216 -1.467 -10.824 1.00 89.88 89 TYR A N 1
ATOM 695 C CA . TYR A 1 89 ? -0.721 -1.568 -12.194 1.00 89.88 89 TYR A CA 1
ATOM 696 C C . TYR A 1 89 ? 0.226 -0.897 -13.197 1.00 89.88 89 TYR A C 1
ATOM 698 O O . TYR A 1 89 ? 0.619 -1.511 -14.189 1.00 89.88 89 TYR A O 1
ATOM 706 N N . ALA A 1 90 ? 0.686 0.322 -12.900 1.00 86.94 90 ALA A N 1
ATOM 707 C CA . ALA A 1 90 ? 1.682 0.997 -13.728 1.00 86.94 90 ALA A CA 1
ATOM 708 C C . ALA A 1 90 ? 2.982 0.177 -13.849 1.00 86.94 90 ALA A C 1
ATOM 710 O O . ALA A 1 90 ? 3.554 0.075 -14.933 1.00 86.94 90 ALA A O 1
ATOM 711 N N . ALA A 1 91 ? 3.435 -0.463 -12.765 1.00 85.31 91 ALA A N 1
ATOM 712 C CA . ALA A 1 91 ? 4.629 -1.307 -12.800 1.00 85.31 91 ALA A CA 1
ATOM 713 C C . ALA A 1 91 ? 4.446 -2.579 -13.653 1.00 85.31 91 ALA A C 1
ATOM 715 O O . ALA A 1 91 ? 5.413 -3.036 -14.271 1.00 85.31 91 ALA A O 1
ATOM 716 N N . VAL A 1 92 ? 3.231 -3.138 -13.692 1.00 86.75 92 VAL A N 1
ATOM 717 C CA . VAL A 1 92 ? 2.864 -4.269 -14.562 1.00 86.75 92 VAL A CA 1
ATOM 718 C C . VAL A 1 92 ? 2.833 -3.842 -16.029 1.00 86.75 92 VAL A C 1
ATOM 720 O O . VAL A 1 92 ? 3.379 -4.553 -16.871 1.00 86.75 92 VAL A O 1
ATOM 723 N N . LEU A 1 93 ? 2.285 -2.6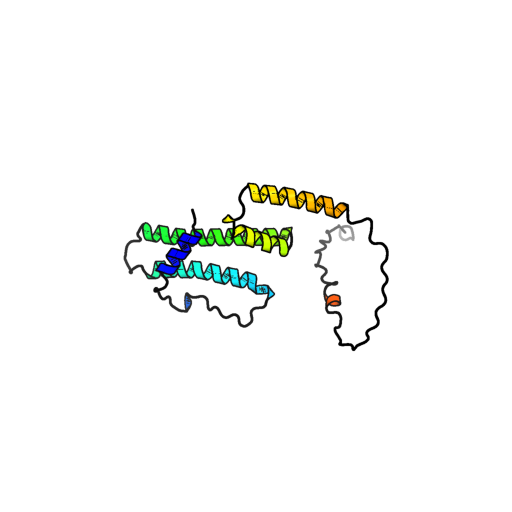65 -16.344 1.00 88.06 93 LEU A N 1
ATOM 724 C CA . LEU A 1 93 ? 2.321 -2.123 -17.707 1.00 88.06 93 LEU A CA 1
ATOM 725 C C . LEU A 1 93 ? 3.758 -1.933 -18.203 1.00 88.06 93 LEU A C 1
ATOM 727 O O . LEU A 1 93 ? 4.091 -2.382 -19.298 1.00 88.06 93 LEU A O 1
ATOM 731 N N . VAL A 1 94 ? 4.630 -1.346 -17.375 1.00 85.56 94 VAL A N 1
ATOM 732 C CA . VAL A 1 94 ? 6.057 -1.185 -17.705 1.00 85.56 94 VAL A CA 1
ATOM 733 C C . VAL A 1 94 ? 6.729 -2.544 -17.906 1.00 85.56 94 VAL A C 1
ATOM 735 O O . VAL A 1 94 ? 7.510 -2.709 -18.836 1.00 85.56 94 VAL A O 1
ATOM 738 N N . TYR A 1 95 ? 6.413 -3.535 -17.070 1.00 84.19 95 TYR A N 1
ATOM 739 C CA . TYR A 1 95 ? 6.931 -4.892 -17.246 1.00 84.19 95 TYR A CA 1
ATOM 740 C C . TYR A 1 95 ? 6.495 -5.514 -18.580 1.00 84.19 95 TYR A C 1
ATOM 742 O O . TYR A 1 95 ? 7.305 -6.160 -19.235 1.00 84.19 95 TYR A O 1
ATOM 750 N N . SER A 1 96 ? 5.238 -5.310 -18.984 1.00 85.75 96 SER A N 1
ATOM 751 C CA . SER A 1 96 ? 4.692 -5.863 -20.227 1.00 85.75 96 SER A CA 1
ATOM 752 C C . SER A 1 96 ? 5.222 -5.178 -21.487 1.00 85.75 96 SER A C 1
ATOM 754 O O . SER A 1 96 ? 5.305 -5.829 -22.524 1.00 85.75 96 SER A O 1
ATOM 756 N N . GLN A 1 97 ? 5.501 -3.873 -21.433 1.00 86.56 97 GLN A N 1
ATOM 757 C CA . GLN A 1 97 ? 5.956 -3.092 -22.593 1.00 86.56 97 GLN A CA 1
ATOM 758 C C . GLN A 1 97 ? 7.475 -3.125 -22.775 1.00 86.56 97 GLN A C 1
ATOM 760 O O . GLN A 1 97 ? 7.964 -2.969 -23.891 1.00 86.56 97 GLN A O 1
ATOM 765 N N . PHE A 1 98 ? 8.212 -3.307 -21.681 1.00 86.12 98 PHE A N 1
ATOM 766 C CA . PHE A 1 98 ? 9.667 -3.317 -21.666 1.00 86.12 98 PHE A CA 1
ATOM 767 C C . PHE A 1 98 ? 10.157 -4.667 -21.135 1.00 86.12 98 PHE A C 1
ATOM 769 O O . PHE A 1 98 ? 9.874 -5.717 -21.706 1.00 86.12 98 PHE A O 1
ATOM 776 N N . ASP A 1 99 ? 10.912 -4.652 -20.042 1.00 80.94 99 ASP A N 1
ATOM 777 C CA . ASP A 1 99 ? 11.500 -5.828 -19.432 1.00 80.94 99 ASP A CA 1
ATOM 778 C C . ASP A 1 99 ? 11.515 -5.714 -17.896 1.00 80.94 99 ASP A C 1
ATOM 780 O O . ASP A 1 99 ? 11.181 -4.691 -17.283 1.00 80.94 99 ASP A O 1
ATOM 784 N N . ASN A 1 100 ? 11.936 -6.795 -17.238 1.00 78.75 100 ASN A N 1
ATOM 785 C CA . ASN A 1 100 ? 11.995 -6.860 -15.778 1.00 78.75 100 ASN A CA 1
ATOM 786 C C . ASN A 1 100 ? 12.957 -5.824 -15.174 1.00 78.75 100 ASN A C 1
ATOM 788 O O . ASN A 1 100 ? 12.710 -5.327 -14.072 1.00 78.75 100 ASN A O 1
ATOM 792 N N . SER A 1 101 ? 14.052 -5.493 -15.868 1.00 81.19 101 SER A N 1
ATOM 793 C CA . SER A 1 101 ? 15.024 -4.519 -15.362 1.00 81.19 101 SER A CA 1
ATOM 794 C C . SER A 1 101 ? 14.420 -3.111 -15.313 1.00 81.19 101 SER A C 1
ATOM 796 O O . SER A 1 101 ? 14.493 -2.451 -14.271 1.00 81.19 101 SER A O 1
ATOM 798 N N . THR A 1 102 ? 13.701 -2.713 -16.366 1.00 82.38 102 THR A N 1
ATOM 799 C CA . THR A 1 102 ? 13.010 -1.420 -16.452 1.00 82.38 102 THR A CA 1
ATOM 800 C C . THR A 1 102 ? 11.871 -1.319 -15.439 1.00 82.38 102 THR A C 1
ATOM 802 O O . THR A 1 102 ? 11.734 -0.298 -14.763 1.00 82.38 102 THR A O 1
ATOM 805 N N . SER A 1 103 ? 11.097 -2.392 -15.236 1.00 79.31 103 SER A N 1
ATOM 806 C CA . SER A 1 103 ? 10.039 -2.415 -14.210 1.00 79.31 103 SER A CA 1
ATOM 807 C C . SER A 1 103 ? 10.595 -2.265 -12.785 1.00 79.31 103 SER A C 1
ATOM 809 O O . SER A 1 103 ? 10.036 -1.532 -11.961 1.00 79.31 103 SER A O 1
ATOM 811 N N . ARG A 1 104 ? 11.740 -2.892 -12.477 1.00 79.94 104 ARG A N 1
ATOM 812 C CA . ARG A 1 104 ? 12.422 -2.721 -11.179 1.00 79.94 104 ARG A CA 1
ATOM 813 C C . ARG A 1 104 ? 12.941 -1.300 -10.988 1.00 79.94 104 ARG A C 1
ATOM 815 O O . ARG A 1 104 ? 12.766 -0.743 -9.904 1.00 79.94 104 ARG A O 1
ATOM 822 N N . LEU A 1 105 ? 13.532 -0.715 -12.029 1.00 80.75 105 LEU A N 1
ATOM 823 C CA . LEU A 1 105 ? 13.990 0.671 -12.008 1.00 80.75 105 LEU A CA 1
ATOM 824 C C . LEU A 1 105 ? 12.814 1.631 -11.784 1.00 80.75 105 LEU A C 1
ATOM 826 O O . LEU A 1 105 ? 12.886 2.480 -10.901 1.00 80.75 105 LEU A O 1
ATOM 830 N N . PHE A 1 106 ? 11.696 1.440 -12.488 1.00 82.75 106 PHE A N 1
ATOM 831 C CA . PHE A 1 106 ? 10.471 2.219 -12.295 1.00 82.75 106 PHE A CA 1
ATOM 832 C C . PHE A 1 106 ? 9.980 2.174 -10.839 1.00 82.75 106 PHE A C 1
ATOM 834 O O . PHE A 1 106 ? 9.729 3.217 -10.231 1.00 82.75 106 PHE A O 1
ATOM 841 N N . ARG A 1 107 ? 9.921 0.977 -10.235 1.00 79.69 107 ARG A N 1
ATOM 842 C CA . ARG A 1 107 ? 9.560 0.810 -8.813 1.00 79.69 107 ARG A CA 1
ATOM 843 C C . ARG A 1 107 ? 10.529 1.540 -7.877 1.00 79.69 107 ARG A C 1
ATOM 845 O O . ARG A 1 107 ? 10.089 2.114 -6.882 1.00 79.69 107 ARG A O 1
ATOM 852 N N . ALA A 1 108 ? 11.828 1.512 -8.171 1.00 78.00 108 ALA A N 1
ATOM 853 C CA . ALA A 1 108 ? 12.853 2.163 -7.356 1.00 78.00 108 ALA A CA 1
ATOM 854 C C . ALA A 1 108 ? 12.784 3.696 -7.444 1.00 78.00 108 ALA A C 1
ATOM 856 O O . ALA A 1 108 ? 12.794 4.366 -6.412 1.00 78.00 108 ALA A O 1
ATOM 857 N N . LEU A 1 109 ? 12.648 4.246 -8.654 1.00 76.88 109 LEU A N 1
ATOM 858 C CA . LEU A 1 109 ? 12.543 5.692 -8.888 1.00 76.88 109 LEU A CA 1
ATOM 859 C C . LEU A 1 109 ? 11.280 6.272 -8.244 1.00 76.88 109 LEU A C 1
ATOM 861 O O . LEU A 1 109 ? 11.306 7.362 -7.682 1.00 76.88 109 LEU A O 1
ATOM 865 N N . LYS A 1 110 ? 10.186 5.508 -8.260 1.00 74.75 110 LYS A N 1
ATOM 866 C CA . LYS A 1 110 ? 8.916 5.909 -7.658 1.00 74.75 110 LYS A CA 1
ATOM 867 C C . LYS A 1 110 ? 8.943 5.978 -6.130 1.00 74.75 110 LYS A C 1
ATOM 869 O O . LYS A 1 110 ? 8.265 6.816 -5.550 1.00 74.75 110 LYS A O 1
ATOM 874 N N . LYS A 1 111 ? 9.709 5.101 -5.474 1.00 70.56 111 LYS A N 1
ATOM 875 C CA . LYS A 1 111 ? 9.871 5.122 -4.009 1.00 70.56 111 LYS A CA 1
ATOM 876 C C . LYS A 1 111 ? 10.843 6.207 -3.541 1.00 70.56 111 LYS A C 1
ATOM 878 O O . LYS A 1 111 ? 10.717 6.676 -2.418 1.00 70.56 111 LYS A O 1
ATOM 883 N N . ASN A 1 112 ? 11.775 6.611 -4.404 1.00 66.62 112 ASN A N 1
ATOM 884 C CA . ASN A 1 112 ? 12.881 7.512 -4.080 1.00 66.62 112 ASN A CA 1
ATOM 885 C C . ASN A 1 112 ? 12.841 8.794 -4.928 1.00 66.62 112 ASN A C 1
ATOM 887 O O . ASN A 1 112 ? 13.855 9.225 -5.479 1.00 66.62 112 ASN A O 1
ATOM 891 N N . THR A 1 113 ? 11.669 9.421 -5.046 1.00 59.94 113 THR A N 1
ATOM 892 C CA . THR A 1 113 ? 11.497 10.655 -5.837 1.00 59.94 113 THR A CA 1
ATOM 893 C C . THR A 1 113 ? 12.264 11.849 -5.269 1.00 59.94 113 THR A C 1
ATOM 895 O O . THR A 1 113 ? 12.513 12.809 -5.989 1.00 59.94 113 THR A O 1
ATOM 898 N N . SER A 1 114 ? 12.672 11.793 -3.998 1.00 58.50 114 SER A N 1
ATOM 899 C CA . SER A 1 114 ? 13.459 12.833 -3.326 1.00 58.50 114 SER A CA 1
ATOM 900 C C . SER A 1 114 ? 14.851 13.047 -3.937 1.00 58.50 114 SER A C 1
ATOM 902 O O . SER A 1 114 ? 15.408 14.130 -3.785 1.00 58.50 114 SER A O 1
ATOM 904 N N . GLY A 1 115 ? 15.402 12.057 -4.653 1.00 56.94 115 GLY A N 1
ATOM 905 C CA . GLY A 1 115 ? 16.716 12.152 -5.303 1.00 56.94 115 GLY A CA 1
ATOM 906 C C . GLY A 1 115 ? 16.700 12.674 -6.744 1.00 56.94 115 GLY A C 1
ATOM 907 O O . GLY A 1 115 ? 17.758 12.984 -7.283 1.00 56.94 115 GLY A O 1
ATOM 908 N N . LEU A 1 116 ? 15.526 12.781 -7.377 1.00 59.69 116 LEU A N 1
ATOM 909 C CA . LEU A 1 116 ? 15.390 13.183 -8.781 1.00 59.69 116 LEU A CA 1
ATOM 910 C C . LEU A 1 116 ? 14.932 14.642 -8.881 1.00 59.69 116 LEU A C 1
ATOM 912 O O . LEU A 1 116 ? 13.775 14.928 -9.182 1.00 59.69 116 LEU A O 1
ATOM 916 N N . ASN A 1 117 ? 15.835 15.587 -8.617 1.00 68.44 117 ASN A N 1
ATOM 917 C CA . ASN A 1 117 ? 15.583 16.993 -8.949 1.00 68.44 117 ASN A CA 1
ATOM 918 C C . ASN A 1 117 ? 15.710 17.217 -10.475 1.00 68.44 117 ASN A C 1
ATOM 920 O O . ASN A 1 117 ? 16.349 16.426 -11.174 1.00 68.44 117 ASN A O 1
ATOM 924 N N . ALA A 1 118 ? 15.126 18.293 -11.015 1.00 68.56 118 ALA A N 1
ATOM 925 C CA . ALA A 1 118 ? 15.140 18.564 -12.462 1.00 68.56 118 ALA A CA 1
ATOM 926 C C . ALA A 1 118 ? 16.561 18.537 -13.068 1.00 68.56 118 ALA A C 1
ATOM 928 O O . ALA A 1 118 ? 16.766 17.965 -14.136 1.00 68.56 118 ALA A O 1
ATOM 929 N N . LYS A 1 119 ? 17.555 19.045 -12.326 1.00 70.06 119 LYS A N 1
ATOM 930 C CA . LYS A 1 119 ? 18.973 19.037 -12.722 1.00 70.06 119 LYS A CA 1
ATOM 931 C C . LYS A 1 119 ? 19.547 17.622 -12.844 1.00 70.06 119 LYS A C 1
ATOM 933 O O . LYS A 1 119 ? 20.275 17.332 -13.786 1.00 70.06 119 LYS A O 1
ATOM 938 N N . SER A 1 120 ? 19.214 16.720 -11.924 1.00 76.44 120 SER A N 1
ATOM 939 C CA . SER A 1 120 ? 19.669 15.324 -11.947 1.00 76.44 120 SER A CA 1
ATOM 940 C C . SER A 1 120 ? 19.050 14.539 -13.106 1.00 76.44 120 SER A C 1
ATOM 942 O O . SER A 1 120 ? 19.734 13.723 -13.718 1.00 76.44 120 SER A O 1
ATOM 944 N N . LEU A 1 121 ? 17.798 14.839 -13.473 1.00 73.50 121 LEU A N 1
ATOM 945 C CA . LEU A 1 121 ? 17.140 14.254 -14.643 1.00 73.50 121 LEU A CA 1
ATOM 946 C C . LEU A 1 121 ? 17.747 14.759 -15.952 1.00 73.50 121 LEU A C 1
ATOM 948 O O . LEU A 1 121 ? 17.933 13.976 -16.880 1.00 73.50 121 LEU A O 1
ATOM 952 N N . GLU A 1 122 ? 18.082 16.044 -16.028 1.00 75.62 122 GLU A N 1
ATOM 953 C CA . GLU A 1 122 ? 18.774 16.621 -17.181 1.00 75.62 122 GLU A CA 1
ATOM 954 C C . GLU A 1 122 ? 20.191 16.050 -17.324 1.00 75.62 122 GLU A C 1
ATOM 956 O O . GLU A 1 122 ? 20.578 15.610 -18.403 1.00 75.62 122 GLU A O 1
ATOM 961 N N . THR A 1 123 ? 20.917 15.920 -16.211 1.00 77.69 123 THR A N 1
ATOM 962 C CA . THR A 1 123 ? 22.244 15.287 -16.176 1.00 77.69 123 THR A CA 1
ATOM 963 C C . THR A 1 123 ? 22.171 13.819 -16.600 1.00 77.69 123 THR A C 1
ATOM 965 O O . THR A 1 123 ? 22.998 13.361 -17.386 1.00 77.69 123 THR A O 1
ATOM 968 N N . LEU A 1 124 ? 21.153 13.081 -16.143 1.00 77.00 124 LEU A N 1
ATOM 969 C CA . LEU A 1 124 ? 20.907 11.700 -16.559 1.00 77.00 124 LEU A CA 1
ATOM 970 C C . LEU A 1 124 ? 20.585 11.611 -18.057 1.00 77.00 124 LEU A C 1
ATOM 972 O O . LEU A 1 124 ? 21.105 10.724 -18.729 1.00 77.00 124 LEU A O 1
ATOM 976 N N . ARG A 1 125 ? 19.758 12.520 -18.592 1.00 81.00 125 ARG A N 1
ATOM 977 C CA . ARG A 1 125 ? 19.441 12.579 -20.030 1.00 81.00 125 ARG A CA 1
ATOM 978 C C . ARG A 1 125 ? 20.698 12.822 -20.857 1.00 81.00 125 ARG A C 1
ATOM 980 O O . ARG A 1 125 ? 20.941 12.065 -21.790 1.00 81.00 125 ARG A O 1
ATOM 987 N N . SER A 1 126 ? 21.517 13.798 -20.471 1.00 81.62 126 SER A N 1
ATOM 988 C CA . SER A 1 126 ? 22.791 14.107 -21.129 1.00 81.62 126 SER A CA 1
ATOM 989 C C . SER A 1 126 ? 23.794 12.951 -21.032 1.00 81.62 126 SER A C 1
ATOM 991 O O . SER A 1 126 ? 24.473 12.625 -22.001 1.00 81.62 126 SER A O 1
ATOM 993 N N . ALA A 1 127 ? 23.865 12.268 -19.887 1.00 78.94 127 ALA A N 1
ATOM 994 C CA . ALA A 1 127 ? 24.711 11.087 -19.728 1.00 78.94 127 ALA A CA 1
ATOM 995 C C . ALA A 1 127 ? 24.213 9.899 -20.570 1.00 78.94 127 ALA A C 1
ATOM 997 O O . ALA A 1 127 ? 25.018 9.179 -21.159 1.00 78.94 127 ALA A O 1
ATOM 998 N N . ALA A 1 128 ? 22.896 9.699 -20.665 1.00 80.88 128 ALA A N 1
ATOM 999 C CA . ALA A 1 128 ? 22.296 8.640 -21.470 1.00 80.88 128 ALA A CA 1
ATOM 1000 C C . ALA A 1 128 ? 22.497 8.874 -22.975 1.00 80.88 128 ALA A C 1
ATOM 1002 O O . ALA A 1 128 ? 22.832 7.929 -23.692 1.00 80.88 128 ALA A O 1
ATOM 1003 N N . THR A 1 129 ? 22.357 10.114 -23.456 1.00 80.12 129 THR A N 1
ATOM 1004 C CA . THR A 1 129 ? 22.638 10.460 -24.860 1.00 80.12 129 THR A CA 1
ATOM 1005 C C . THR A 1 129 ? 24.119 10.280 -25.195 1.00 80.12 129 THR A C 1
ATOM 1007 O O . THR A 1 129 ? 24.438 9.666 -26.213 1.00 80.12 129 THR A O 1
ATOM 1010 N N . LEU A 1 130 ? 25.031 10.696 -24.309 1.00 76.38 130 LEU A N 1
ATOM 1011 C CA . LEU A 1 130 ? 26.473 10.448 -24.459 1.00 76.38 130 LEU A CA 1
ATOM 1012 C C . LEU A 1 130 ? 26.825 8.949 -24.423 1.00 76.38 130 LEU A C 1
ATOM 1014 O O . LEU A 1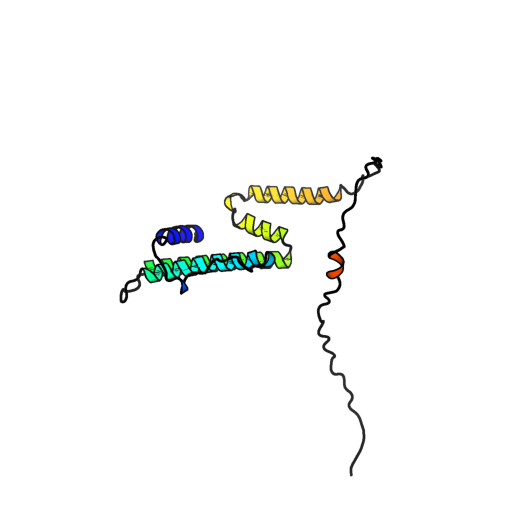 130 ? 27.666 8.477 -25.193 1.00 76.38 130 LEU A O 1
ATOM 1018 N N . ALA A 1 131 ? 26.169 8.162 -23.569 1.00 72.62 131 ALA A N 1
ATOM 1019 C CA . ALA A 1 131 ? 26.356 6.713 -23.509 1.00 72.62 131 ALA A CA 1
ATOM 1020 C C . ALA A 1 131 ? 25.843 6.003 -24.777 1.00 72.62 131 ALA A C 1
ATOM 1022 O O . ALA A 1 131 ? 26.472 5.056 -25.251 1.00 72.62 131 ALA A O 1
ATOM 1023 N N . ALA A 1 132 ? 24.729 6.462 -25.353 1.00 73.69 132 ALA A N 1
ATOM 1024 C CA . ALA A 1 132 ? 24.211 5.945 -26.618 1.00 73.69 132 ALA A CA 1
ATOM 1025 C C . ALA A 1 132 ? 25.149 6.274 -27.794 1.00 73.69 132 ALA A C 1
ATOM 1027 O O . ALA A 1 132 ? 25.470 5.385 -28.583 1.00 73.69 132 ALA A O 1
ATOM 1028 N N . ALA A 1 133 ? 25.663 7.507 -27.852 1.00 66.94 133 ALA A N 1
ATOM 1029 C CA . ALA A 1 133 ? 26.618 7.940 -28.874 1.00 66.94 133 ALA A CA 1
ATOM 1030 C C . ALA A 1 133 ? 27.974 7.211 -28.764 1.00 66.94 133 ALA A C 1
ATOM 1032 O O . ALA A 1 133 ? 28.540 6.774 -29.765 1.00 66.94 133 ALA A O 1
ATOM 1033 N N . SER A 1 134 ? 28.485 6.997 -27.547 1.00 62.59 134 SER A N 1
ATOM 1034 C CA . SER A 1 134 ? 29.762 6.291 -27.333 1.00 62.59 134 SER A CA 1
ATOM 1035 C C . SER A 1 134 ? 29.695 4.787 -27.628 1.00 62.59 134 SER A C 1
ATOM 1037 O O . SER A 1 134 ? 30.704 4.191 -28.014 1.00 62.59 134 SER A O 1
ATOM 1039 N N . ARG A 1 135 ? 28.516 4.156 -27.520 1.00 57.12 135 ARG A N 1
ATOM 1040 C CA . ARG A 1 135 ? 28.321 2.755 -27.938 1.00 57.12 135 ARG A CA 1
ATOM 1041 C C . ARG A 1 135 ? 28.446 2.561 -29.450 1.00 57.12 135 ARG A C 1
ATOM 1043 O O . ARG A 1 135 ? 28.883 1.491 -29.860 1.00 57.12 135 ARG A O 1
ATOM 1050 N N . GLN A 1 136 ? 28.148 3.577 -30.263 1.00 55.50 136 GLN A N 1
ATOM 1051 C CA . GLN A 1 136 ? 28.368 3.519 -31.71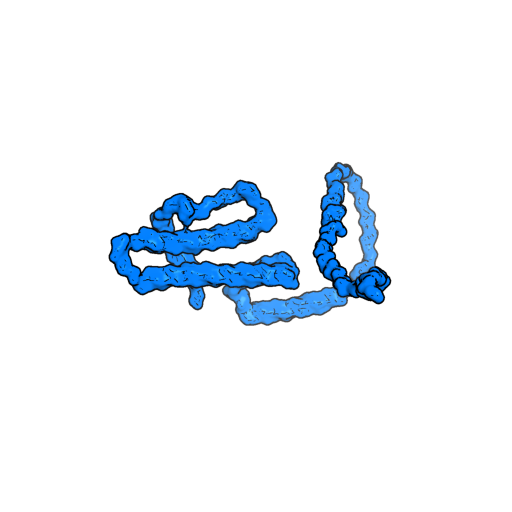5 1.00 55.50 136 GLN A CA 1
ATOM 1052 C C . GLN A 1 136 ? 29.857 3.589 -32.100 1.00 55.50 136 GLN A C 1
ATOM 1054 O O . GLN A 1 136 ? 30.229 3.082 -33.152 1.00 55.50 136 GLN A O 1
ATOM 1059 N N . GLN A 1 137 ? 30.731 4.140 -31.248 1.00 54.75 137 GLN A N 1
ATOM 1060 C CA . GLN A 1 137 ? 32.170 4.263 -31.539 1.00 54.75 137 GLN A CA 1
ATOM 1061 C C . GLN A 1 137 ? 33.033 3.092 -31.037 1.00 54.75 137 GLN A C 1
ATOM 1063 O O . GLN A 1 137 ? 34.181 2.957 -31.451 1.00 54.75 137 GLN A O 1
ATOM 1068 N N . ARG A 1 138 ? 32.507 2.189 -30.197 1.00 50.19 138 ARG A N 1
ATOM 1069 C CA . ARG A 1 138 ? 33.239 0.999 -29.699 1.00 50.19 138 ARG A CA 1
ATOM 1070 C C . ARG A 1 138 ? 33.076 -0.253 -30.577 1.00 50.19 138 ARG A C 1
ATOM 1072 O O . ARG A 1 138 ? 33.142 -1.370 -30.076 1.00 50.19 138 ARG A O 1
ATOM 1079 N N . GLY A 1 139 ? 32.867 -0.072 -31.880 1.00 51.03 139 GLY A N 1
ATOM 1080 C CA . GLY A 1 139 ? 32.753 -1.159 -32.863 1.00 51.03 139 GLY A CA 1
ATOM 1081 C C . GLY A 1 139 ? 33.972 -1.357 -33.770 1.00 51.03 139 GLY A C 1
ATOM 1082 O O . GLY A 1 139 ? 33.934 -2.226 -34.631 1.00 51.03 139 GLY A O 1
ATOM 1083 N N . ILE A 1 140 ? 35.040 -0.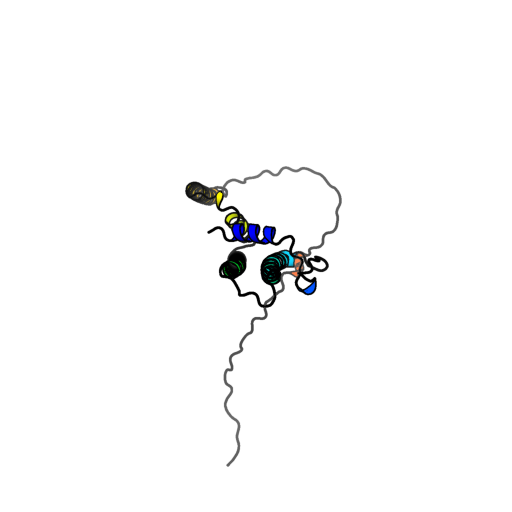565 -33.625 1.00 50.22 140 ILE A N 1
ATOM 1084 C CA . ILE A 1 140 ? 36.151 -0.546 -34.592 1.00 50.22 140 ILE A CA 1
ATOM 1085 C C . ILE A 1 140 ? 37.481 -0.479 -33.840 1.00 50.22 140 ILE A C 1
ATOM 1087 O O . ILE A 1 140 ? 38.100 0.573 -33.818 1.00 50.22 140 ILE A O 1
ATOM 1091 N N . ASN A 1 141 ? 37.840 -1.550 -33.121 1.00 48.78 141 ASN A N 1
ATOM 1092 C CA . ASN A 1 141 ? 39.218 -1.964 -32.777 1.00 48.78 141 ASN A CA 1
ATOM 1093 C C . ASN A 1 141 ? 39.184 -2.993 -31.633 1.00 48.78 141 ASN A C 1
ATOM 1095 O O . ASN A 1 141 ? 39.458 -2.684 -30.476 1.00 48.78 141 ASN A O 1
ATOM 1099 N N . SER A 1 142 ? 38.853 -4.244 -31.952 1.00 43.28 142 SER A N 1
ATOM 1100 C CA . SER A 1 142 ? 39.232 -5.392 -31.118 1.00 43.28 142 SER A CA 1
ATOM 1101 C C . SER A 1 142 ? 39.959 -6.398 -32.002 1.00 43.28 142 SER A C 1
ATOM 1103 O O . SER A 1 142 ? 39.438 -7.435 -32.396 1.00 43.28 142 SER A O 1
ATOM 1105 N N . SER A 1 143 ? 41.168 -6.013 -32.400 1.00 46.25 143 SER A N 1
ATOM 1106 C CA . SER A 1 143 ? 42.134 -6.892 -33.040 1.00 46.25 143 SER A CA 1
ATOM 1107 C C . SER A 1 143 ? 42.900 -7.671 -31.968 1.00 46.25 143 SER A C 1
ATOM 1109 O O . SER A 1 143 ? 43.556 -7.070 -31.122 1.00 46.25 143 SER A O 1
ATOM 1111 N N . ASN A 1 144 ? 42.839 -8.999 -32.065 1.00 49.91 144 ASN A N 1
ATOM 1112 C CA . ASN A 1 144 ? 43.890 -9.954 -31.707 1.00 49.91 144 ASN A CA 1
ATOM 1113 C C . ASN A 1 144 ? 44.618 -9.767 -30.367 1.00 49.91 144 ASN A C 1
ATOM 1115 O O . ASN A 1 144 ? 45.665 -9.130 -30.330 1.00 49.91 144 ASN A O 1
ATOM 1119 N N . GLN A 1 145 ? 44.208 -10.515 -29.336 1.00 47.09 145 GLN A N 1
ATOM 1120 C CA . GLN A 1 145 ? 45.182 -11.145 -28.435 1.00 47.09 145 GLN A CA 1
ATOM 1121 C C . GLN A 1 145 ? 44.777 -12.580 -28.094 1.00 47.09 145 GLN A C 1
ATOM 1123 O O . GLN A 1 145 ? 44.048 -12.876 -27.152 1.00 47.09 145 GLN A O 1
ATOM 1128 N N . THR A 1 146 ? 45.309 -13.484 -28.907 1.00 45.84 146 THR A N 1
ATOM 1129 C CA . THR A 1 146 ? 45.457 -14.907 -28.634 1.00 45.84 146 THR A CA 1
ATOM 1130 C C . THR A 1 146 ? 46.580 -15.075 -27.606 1.00 45.84 146 THR A C 1
ATOM 1132 O O . THR A 1 146 ? 47.750 -14.950 -27.956 1.00 45.84 146 THR A O 1
ATOM 1135 N N . ALA A 1 147 ? 46.262 -15.379 -26.347 1.00 47.69 147 ALA A N 1
ATOM 1136 C CA . ALA A 1 147 ? 47.256 -15.810 -25.362 1.00 47.69 147 ALA A CA 1
ATOM 1137 C C . ALA A 1 147 ? 46.825 -17.138 -24.727 1.00 47.69 147 ALA A C 1
ATOM 1139 O O . ALA A 1 147 ? 45.888 -17.226 -23.938 1.00 47.69 147 ALA A O 1
ATOM 1140 N N . LYS A 1 148 ? 47.531 -18.192 -25.145 1.00 46.31 148 LYS A N 1
ATOM 1141 C CA . LYS A 1 148 ? 47.487 -19.562 -24.629 1.00 46.31 148 LYS A CA 1
ATOM 1142 C C . LYS A 1 148 ? 47.850 -19.588 -23.136 1.00 46.31 148 LYS A C 1
ATOM 1144 O O . LYS A 1 148 ? 48.924 -19.131 -22.769 1.00 46.31 148 LYS A O 1
ATOM 1149 N N . GLY A 1 149 ? 47.033 -20.247 -22.314 1.00 38.88 149 GLY A N 1
ATOM 1150 C CA . GLY A 1 149 ? 47.362 -20.595 -20.928 1.00 38.88 149 GLY A CA 1
ATOM 1151 C C . GLY A 1 149 ? 46.708 -21.915 -20.521 1.00 38.88 149 GLY A C 1
ATOM 1152 O O . GLY A 1 149 ? 45.507 -21.978 -20.291 1.00 38.88 149 GLY A O 1
ATOM 1153 N N . ARG A 1 150 ? 47.505 -22.988 -20.498 1.00 42.84 150 ARG A N 1
ATOM 1154 C CA . ARG A 1 150 ? 47.140 -24.363 -20.115 1.00 42.84 150 ARG A CA 1
ATOM 1155 C C . ARG A 1 150 ? 46.651 -24.444 -18.662 1.00 42.84 150 ARG A C 1
ATOM 1157 O O . ARG A 1 150 ? 47.360 -24.020 -17.761 1.00 42.84 150 ARG A O 1
ATOM 1164 N N . GLY A 1 151 ? 45.543 -25.150 -18.437 1.00 37.81 151 GLY A N 1
ATOM 1165 C CA . GLY A 1 151 ? 45.131 -25.615 -17.110 1.00 37.81 151 GLY A CA 1
ATOM 1166 C C . GLY A 1 151 ? 43.946 -26.576 -17.179 1.00 37.81 151 GLY A C 1
ATOM 1167 O O . GLY A 1 151 ? 42.797 -26.159 -17.117 1.00 37.81 151 GLY A O 1
ATOM 1168 N N . ARG A 1 152 ? 44.221 -27.878 -17.332 1.00 46.94 152 ARG A N 1
ATOM 1169 C CA . ARG A 1 152 ? 43.231 -28.951 -17.148 1.00 46.94 152 ARG A CA 1
ATOM 1170 C C . ARG A 1 152 ? 42.778 -28.981 -15.684 1.00 46.94 152 ARG A C 1
ATOM 1172 O O . ARG A 1 152 ? 43.643 -29.107 -14.822 1.00 46.94 152 ARG A O 1
ATOM 1179 N N . ARG A 1 153 ? 41.469 -29.059 -15.414 1.00 40.06 153 ARG A N 1
ATOM 1180 C CA . ARG A 1 153 ? 40.925 -29.966 -14.383 1.00 40.06 153 ARG A CA 1
ATOM 1181 C C . ARG A 1 153 ? 39.402 -30.114 -14.471 1.00 40.06 153 ARG A C 1
ATOM 1183 O O . ARG A 1 153 ? 38.672 -29.173 -14.223 1.00 40.06 153 ARG A O 1
ATOM 1190 N N . TYR A 1 154 ? 39.018 -31.357 -14.760 1.00 35.12 154 TYR A N 1
ATOM 1191 C CA . TYR A 1 154 ? 37.890 -32.107 -14.203 1.00 35.12 154 TYR A CA 1
ATOM 1192 C C . TYR A 1 154 ? 36.460 -31.600 -14.422 1.00 35.12 154 TYR A C 1
ATOM 1194 O O . TYR A 1 154 ? 36.061 -30.527 -13.994 1.00 35.12 154 TYR A O 1
ATOM 1202 N N . GLY A 1 155 ? 35.681 -32.457 -15.083 1.00 42.91 155 GLY A N 1
ATOM 1203 C CA . GLY A 1 155 ? 34.299 -32.202 -15.436 1.00 42.91 155 GLY A CA 1
ATOM 1204 C C . GLY A 1 155 ? 33.319 -32.306 -14.278 1.00 42.91 155 GLY A C 1
ATOM 1205 O O . GLY A 1 155 ? 33.556 -32.974 -13.275 1.00 42.91 155 GLY A O 1
ATOM 1206 N N . GLN A 1 156 ? 32.152 -31.720 -14.508 1.00 38.84 156 GLN A N 1
ATOM 1207 C CA . GLN A 1 156 ? 30.912 -32.194 -13.928 1.00 38.84 156 GLN A CA 1
ATOM 1208 C C . GLN A 1 156 ? 29.752 -31.796 -14.838 1.00 38.84 156 GLN A C 1
ATOM 1210 O O . GLN A 1 156 ? 29.666 -30.675 -15.330 1.00 38.84 156 GLN A O 1
ATOM 1215 N N . ARG A 1 157 ? 28.905 -32.792 -15.089 1.00 49.41 157 ARG A N 1
ATOM 1216 C CA . ARG A 1 157 ? 27.631 -32.746 -15.804 1.00 49.41 157 ARG A CA 1
ATOM 1217 C C . ARG A 1 157 ? 26.836 -31.471 -15.505 1.00 49.41 157 ARG A C 1
ATOM 1219 O O . ARG A 1 157 ? 26.506 -31.220 -14.353 1.00 49.41 157 ARG A O 1
ATOM 1226 N N . SER A 1 158 ? 26.396 -30.777 -16.546 1.00 41.53 158 SER A N 1
ATOM 1227 C CA . SER A 1 158 ? 25.150 -30.016 -16.492 1.00 41.53 158 SER A CA 1
ATOM 1228 C C . SER A 1 158 ? 24.545 -30.034 -17.886 1.00 41.53 158 SER A C 1
ATOM 1230 O O . SER A 1 158 ? 24.952 -29.281 -18.763 1.00 41.53 158 SER A O 1
ATOM 1232 N N . GLY A 1 159 ? 23.668 -31.016 -18.102 1.00 45.47 159 GLY A N 1
ATOM 1233 C CA . GLY A 1 159 ? 22.904 -31.150 -19.330 1.00 45.47 159 GLY A CA 1
ATOM 1234 C C . GLY A 1 159 ? 21.985 -29.950 -19.515 1.00 45.47 159 GLY A C 1
ATOM 1235 O O . GLY A 1 159 ? 21.385 -29.447 -18.563 1.00 45.47 159 GLY A O 1
ATOM 1236 N N . ASP A 1 160 ? 21.911 -29.512 -20.761 1.00 43.91 160 ASP A N 1
ATOM 1237 C CA . ASP A 1 160 ? 21.123 -28.400 -21.259 1.00 43.91 160 ASP A CA 1
ATOM 1238 C C . ASP A 1 160 ? 19.644 -28.480 -20.851 1.00 43.91 160 ASP A C 1
ATOM 1240 O O . ASP A 1 160 ? 18.824 -29.145 -21.482 1.00 43.91 160 ASP A O 1
ATOM 1244 N N . VAL A 1 161 ? 19.266 -27.713 -19.827 1.00 51.78 161 VAL A N 1
ATOM 1245 C CA . VAL A 1 161 ? 17.854 -27.452 -19.475 1.00 51.78 161 VAL A CA 1
ATOM 1246 C C . VAL A 1 161 ? 17.206 -26.468 -20.472 1.00 51.78 161 VAL A C 1
ATOM 1248 O O . VAL A 1 161 ? 15.992 -26.278 -20.482 1.00 51.78 161 VAL A O 1
ATOM 1251 N N . PHE A 1 162 ? 17.996 -25.863 -21.366 1.00 45.75 162 PHE A N 1
ATOM 1252 C CA . PHE A 1 162 ? 17.535 -24.863 -22.335 1.00 45.75 162 PHE A CA 1
ATOM 1253 C C . PHE A 1 162 ? 16.951 -25.437 -23.637 1.00 45.75 162 PHE A C 1
ATOM 1255 O O . PHE A 1 162 ? 16.356 -24.686 -24.407 1.00 45.75 162 PHE A O 1
ATOM 1262 N N . SER A 1 163 ? 17.007 -26.756 -23.863 1.00 49.41 163 SER A N 1
ATOM 1263 C CA . SER A 1 163 ? 16.365 -27.388 -25.031 1.00 49.41 163 SER A CA 1
ATOM 1264 C C . SER A 1 163 ? 14.832 -27.489 -24.917 1.00 49.41 163 SER A C 1
ATOM 1266 O O . SER A 1 163 ? 14.163 -27.777 -25.907 1.00 49.41 163 SER A O 1
ATOM 1268 N N . GLY A 1 164 ? 14.252 -27.272 -23.730 1.00 48.44 164 GLY A N 1
ATOM 1269 C CA . GLY A 1 164 ? 12.819 -27.481 -23.477 1.00 48.44 164 GLY A CA 1
ATOM 1270 C C . GLY A 1 164 ? 11.910 -26.267 -23.713 1.00 48.44 164 GLY A C 1
ATOM 1271 O O . GLY A 1 164 ? 10.694 -26.385 -23.565 1.00 48.44 164 GLY A O 1
ATOM 1272 N N . MET A 1 165 ? 12.460 -25.093 -24.044 1.00 50.03 165 MET A N 1
ATOM 1273 C CA . MET A 1 165 ? 11.673 -23.851 -24.172 1.00 50.03 165 MET A CA 1
ATOM 1274 C C . MET A 1 165 ? 11.357 -23.450 -25.622 1.00 50.03 165 MET A C 1
ATOM 1276 O O . MET A 1 165 ? 10.559 -22.541 -25.833 1.00 50.03 165 MET A O 1
ATOM 1280 N N . SER A 1 166 ? 11.886 -24.163 -26.620 1.00 52.88 166 SER A N 1
ATOM 1281 C CA . SER A 1 166 ? 11.749 -23.807 -28.042 1.00 52.88 166 SER A CA 1
ATOM 1282 C C . SER A 1 166 ? 10.454 -24.290 -28.714 1.00 52.88 166 SER A C 1
ATOM 1284 O O . SER A 1 166 ? 10.308 -24.104 -29.917 1.00 52.88 166 SER A O 1
ATOM 1286 N N . HIS A 1 167 ? 9.531 -24.959 -28.007 1.00 51.88 167 HIS A N 1
ATOM 1287 C CA . HIS A 1 167 ? 8.342 -25.604 -28.612 1.00 51.88 167 HIS A CA 1
ATOM 1288 C C . HIS A 1 167 ? 6.995 -25.183 -28.001 1.00 51.88 167 HIS A C 1
ATOM 1290 O O . HIS A 1 167 ? 5.971 -25.814 -28.258 1.00 51.88 167 HIS A O 1
ATOM 1296 N N . ARG A 1 168 ? 6.936 -24.085 -27.236 1.00 52.50 168 ARG A N 1
ATOM 1297 C CA . ARG A 1 168 ? 5.641 -23.502 -26.841 1.00 52.50 168 ARG A CA 1
ATOM 1298 C C . ARG A 1 168 ? 5.084 -22.635 -27.971 1.00 52.50 168 ARG A C 1
ATOM 1300 O O . ARG A 1 168 ? 5.046 -21.413 -27.873 1.00 52.50 168 ARG A O 1
ATOM 1307 N N . GLY A 1 169 ? 4.678 -23.291 -29.057 1.00 46.19 169 GLY A N 1
ATOM 1308 C CA . GLY A 1 169 ? 3.789 -22.700 -30.048 1.00 46.19 169 GLY A CA 1
ATOM 1309 C C . GLY A 1 169 ? 2.445 -22.398 -29.389 1.00 46.19 169 GLY A C 1
ATOM 1310 O O . GLY A 1 169 ? 1.830 -23.271 -28.781 1.00 46.19 169 GLY A O 1
ATOM 1311 N N . PHE A 1 170 ? 2.006 -21.147 -29.471 1.00 44.28 170 PHE A N 1
ATOM 1312 C CA . PHE A 1 170 ? 0.635 -20.783 -29.140 1.00 44.28 170 PHE A CA 1
ATOM 1313 C C . PHE A 1 170 ? -0.313 -21.476 -30.132 1.00 44.28 170 PHE A C 1
ATOM 1315 O O . PHE A 1 170 ? -0.022 -21.460 -31.332 1.00 44.28 170 PHE A O 1
ATOM 1322 N N . PRO A 1 171 ? -1.451 -22.045 -29.696 1.00 45.47 171 PRO A N 1
ATOM 1323 C CA . PRO A 1 171 ? -2.499 -22.437 -30.624 1.00 45.47 171 PRO A CA 1
ATOM 1324 C C . PRO A 1 171 ? -3.053 -21.172 -31.292 1.00 45.47 171 PRO A C 1
ATOM 1326 O O . PRO A 1 171 ? -3.855 -20.435 -30.721 1.00 45.47 171 PRO A O 1
ATOM 1329 N N . GLN A 1 172 ? -2.595 -20.899 -32.515 1.00 48.31 172 GLN A N 1
ATOM 1330 C CA . GLN A 1 172 ? -3.297 -20.005 -33.421 1.00 48.31 172 GLN A CA 1
ATOM 1331 C C . GLN A 1 172 ? -4.623 -20.681 -33.769 1.00 48.31 172 GLN A C 1
ATOM 1333 O O . GLN A 1 172 ? -4.655 -21.660 -34.514 1.00 48.31 172 GLN A O 1
ATOM 1338 N N . ASN A 1 173 ? -5.719 -20.152 -33.226 1.00 42.94 173 ASN A N 1
ATOM 1339 C CA . ASN A 1 173 ? -7.059 -20.402 -33.739 1.00 42.94 173 ASN A CA 1
ATOM 1340 C C . ASN A 1 173 ? -7.106 -19.921 -35.193 1.00 42.94 173 ASN A C 1
ATOM 1342 O O . ASN A 1 173 ? -7.445 -18.774 -35.485 1.00 42.94 173 ASN A O 1
ATOM 1346 N N . ARG A 1 174 ? -6.758 -20.816 -36.119 1.00 43.16 174 ARG A N 1
ATOM 1347 C CA . ARG A 1 174 ? -7.129 -20.704 -37.523 1.00 43.16 174 ARG A CA 1
ATOM 1348 C C . ARG A 1 174 ? -8.650 -20.848 -37.567 1.00 43.16 174 ARG A C 1
ATOM 1350 O O . ARG A 1 174 ? -9.174 -21.957 -37.634 1.00 43.16 174 ARG A O 1
ATOM 1357 N N . ARG A 1 175 ? -9.358 -19.715 -37.509 1.00 43.84 175 ARG A N 1
ATOM 1358 C CA . ARG A 1 175 ? -10.673 -19.594 -38.143 1.00 43.84 175 ARG A CA 1
ATOM 1359 C C . ARG A 1 175 ? -10.472 -20.042 -39.588 1.00 43.84 175 ARG A C 1
ATOM 1361 O O . ARG A 1 175 ? -9.806 -19.358 -40.358 1.00 43.84 175 ARG A O 1
ATOM 1368 N N . LYS A 1 176 ? -10.930 -21.250 -39.911 1.00 44.84 176 LYS A N 1
ATOM 1369 C CA . LYS A 1 176 ? -11.136 -21.645 -41.296 1.00 44.84 176 LYS A CA 1
ATOM 1370 C C . LYS A 1 176 ? -12.503 -21.103 -41.657 1.00 44.84 176 LYS A C 1
ATOM 1372 O O . LYS A 1 176 ? -13.517 -21.581 -41.155 1.00 44.84 176 LYS A O 1
ATOM 1377 N N . ASP A 1 177 ? -12.461 -20.038 -42.439 1.00 42.62 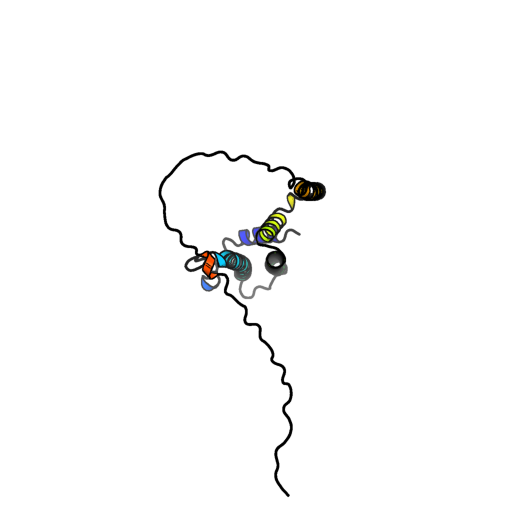177 ASP A N 1
ATOM 1378 C CA . ASP A 1 177 ? -13.619 -19.438 -43.057 1.00 42.62 177 ASP A CA 1
ATOM 1379 C C . ASP A 1 177 ? -14.400 -20.489 -43.839 1.00 42.62 177 ASP A C 1
ATOM 1381 O O . ASP A 1 177 ? -13.858 -21.364 -44.520 1.00 42.62 177 ASP A O 1
ATOM 1385 N N . ASN A 1 178 ? -15.705 -20.390 -43.657 1.00 42.59 178 ASN A N 1
ATOM 1386 C CA . ASN A 1 178 ? -16.726 -21.204 -44.264 1.00 42.59 178 ASN A CA 1
ATOM 1387 C C . ASN A 1 178 ? -16.861 -20.752 -45.727 1.00 42.59 178 ASN A C 1
ATOM 1389 O O . ASN A 1 178 ? -17.573 -19.792 -46.012 1.00 42.59 178 ASN A O 1
ATOM 1393 N N . SER A 1 179 ? -16.152 -21.396 -46.655 1.00 46.06 179 SER A N 1
ATOM 1394 C CA . SER A 1 179 ? -16.371 -21.209 -48.093 1.00 46.06 179 SER A CA 1
ATOM 1395 C C . SER A 1 179 ? -17.128 -22.406 -48.668 1.00 46.06 179 SER A C 1
ATOM 1397 O O . SER A 1 179 ? -16.547 -23.450 -48.951 1.00 46.06 179 SER A O 1
ATOM 1399 N N . SER A 1 180 ? -18.443 -22.214 -48.790 1.00 41.59 180 SER A N 1
ATOM 1400 C CA . SER A 1 180 ? -19.291 -22.621 -49.919 1.00 41.59 180 SER A CA 1
ATOM 1401 C C . SER A 1 180 ? -18.952 -23.929 -50.653 1.00 41.59 180 SER A C 1
ATOM 1403 O O . SER A 1 180 ? -18.087 -23.961 -51.526 1.00 41.59 180 SER A O 1
ATOM 1405 N N . SER A 1 181 ? -19.771 -24.959 -50.429 1.00 39.19 181 SER A N 1
ATOM 1406 C CA . SER A 1 181 ? -20.116 -25.935 -51.472 1.00 39.19 181 SER A CA 1
ATOM 1407 C C . SER A 1 181 ? -21.631 -26.151 -51.472 1.00 39.19 181 SER A C 1
ATOM 1409 O O . SER A 1 181 ? -22.174 -27.050 -50.843 1.00 39.19 181 SER A O 1
ATOM 1411 N N . THR A 1 182 ? -22.330 -25.240 -52.145 1.00 38.72 182 THR A N 1
ATOM 1412 C CA . THR A 1 182 ? -23.686 -25.468 -52.651 1.00 38.72 182 THR A CA 1
ATOM 1413 C C . THR A 1 182 ? -23.606 -25.856 -54.122 1.00 38.72 182 THR A C 1
ATOM 1415 O O . THR A 1 182 ? -22.774 -25.306 -54.841 1.00 38.72 182 THR A O 1
ATOM 1418 N N . ALA A 1 183 ? -24.556 -26.709 -54.519 1.00 38.44 183 ALA A N 1
ATOM 1419 C CA . ALA A 1 183 ? -24.864 -27.254 -55.847 1.00 38.44 183 ALA A CA 1
ATOM 1420 C C . ALA A 1 183 ? -24.240 -28.634 -56.134 1.00 38.44 183 ALA A C 1
ATOM 1422 O O . ALA A 1 183 ? -23.034 -28.801 -56.026 1.00 38.44 183 ALA A O 1
ATOM 1423 N N . THR A 1 184 ? -24.981 -29.677 -56.519 1.00 39.94 184 THR A N 1
ATOM 1424 C CA . THR A 1 184 ? -26.419 -29.855 -56.817 1.00 39.94 184 THR A CA 1
ATOM 1425 C C . THR A 1 184 ? -26.644 -31.363 -57.020 1.00 39.94 184 THR A C 1
ATOM 1427 O O . THR A 1 184 ? -25.793 -32.026 -57.609 1.00 39.94 184 THR A O 1
ATOM 1430 N N . GLY A 1 185 ? -27.780 -31.913 -56.579 1.00 34.94 185 GLY A N 1
ATOM 1431 C CA . GLY A 1 185 ? -28.103 -33.330 -56.789 1.00 34.94 185 GLY A CA 1
ATOM 1432 C C . GLY A 1 185 ? -29.542 -33.715 -56.430 1.00 34.94 185 GLY A C 1
ATOM 1433 O O . GLY A 1 185 ? -29.742 -34.360 -55.415 1.00 34.94 185 GLY A O 1
ATOM 1434 N N . SER A 1 186 ? -30.473 -33.304 -57.300 1.00 38.69 186 SER A N 1
ATOM 1435 C CA . SER A 1 186 ? -31.667 -34.015 -57.815 1.00 38.69 186 SER A CA 1
ATOM 1436 C C . SER A 1 186 ? -32.778 -34.575 -56.901 1.00 38.69 186 SER A C 1
ATOM 1438 O O . SER A 1 186 ? -32.485 -35.214 -55.898 1.00 38.69 186 SER A O 1
ATOM 1440 N N . LYS A 1 187 ? -34.014 -34.494 -57.459 1.00 36.34 187 LYS A N 1
ATOM 1441 C CA . LYS A 1 187 ? -35.309 -35.173 -57.158 1.00 36.34 187 LYS A CA 1
ATOM 1442 C C . LYS A 1 187 ? -36.297 -34.360 -56.294 1.00 36.34 187 LYS A C 1
ATOM 1444 O O . LYS A 1 187 ? -35.878 -33.828 -55.279 1.00 36.34 187 LYS A O 1
ATOM 1449 N N . ASP A 1 188 ? -37.576 -34.142 -56.627 1.00 37.69 188 ASP A N 1
ATOM 1450 C CA . ASP A 1 188 ? -38.542 -34.771 -57.548 1.00 37.69 188 ASP A CA 1
ATOM 1451 C C . ASP A 1 188 ? -39.642 -33.752 -57.952 1.00 37.69 188 ASP A C 1
ATOM 1453 O O . ASP A 1 188 ? -40.060 -32.966 -57.103 1.00 37.69 188 ASP A O 1
ATOM 1457 N N . GLU A 1 189 ? -40.079 -33.770 -59.220 1.00 34.41 189 GLU A N 1
ATOM 1458 C CA . GLU A 1 189 ? -41.479 -33.817 -59.721 1.00 34.41 189 GLU A CA 1
ATOM 1459 C C . GLU A 1 189 ? -41.485 -33.919 -61.259 1.00 34.41 189 GLU A C 1
ATOM 1461 O O . GLU A 1 189 ? -40.705 -33.185 -61.912 1.00 34.41 189 GLU A O 1
#

Secondary structure (DSSP, 8-state):
--HHHHHHHHHHHTTTPPPPGGGS-----TT--GGGHHHHHHHHHHHHHHHHHHHHHHTSPTTPPPPHHHHHHHHHHHHHHHHHHHHHHHHHHHHHHS-HHHHHHHHHHHH-GGG--HHHHHHHHHHHHHHHHHHHHTTS--------------------GGGGSTT----------------------

Sequence (189 aa):
MDNQGKFSALKDSLSRVSLPAELKLNESRQGIRRSDQPVLNILKQCSRYSETSAKLLATLEPGQPLTHDTLDKLFLVAHAQCKYLQDEYAAVLVYSQFDNSTSRLFRALKKNTSGLNAKSLETLRSAATLAAASRQQRGINSSNQTAKGRGRRYGQRSGDVFSGMSHRGFPQNRRKDNSSSTATGSKDE

Foldseek 3Di:
DPLVVVLVVLLVVLVPQDDDPVLADPLDPPPPDPVCVVVSVLVNVLSSLSVSLVSLVSVDDPPDDDDPVSVVSNVSSVVVNVVVVVLVVVLVVQCVVDNPVRSVVSVVCVVPVVPDDVVNVVVVVVVVVVVVVVVVVPPPDDDDDDDDDDDDDDDDDDPDPPVPPPPPDDPDPPPPDDDDDDDDDDDDD

Organism: Dreissena polymorpha (NCBI:txid45954)

Radius of gyration: 29.96 Å; chains: 1; bounding box: 89×54×80 Å

pLDDT: mean 72.94, std 19.61, range [34.41, 94.62]